Protein AF-A0A417CWM9-F1 (afdb_monomer_lite)

Foldseek 3Di:
DDWDFPDKFWDQPPVNADIWIKTWTADPVRDIDIHDIHDPGPVLVVFWDKDKDKDDDPDPVVDIDIWIWTFGPPQDDQPFFDLCVQQNDQDDCLVCVLSNCQQPDDLVRLVVLLVCLVVDQDLVPDDDPVVVLLVSCCVRVVDNGSVVSNVSSVSSNVCNVVDDNGNVNSVVSVVRVVVSVVVSVVVRVVRIDTDDTD

Secondary structure (DSSP, 8-state):
---EEEEEEEEE-TTSSSEEEEEEEE-TT--EEEEEEEE--HHHHHHEEEEEEEEE-SSGGG-EEEEEEEEETTSPPP-S--HHHHH-SPPPTTT-HHHHHHHHS-HHHHHHHHHHHHH--SGGG--HHHHHHHHHHHHHHS---HHHHHHHHHHHHHHGGG-TT-HHHHHHHHHHHHHHHHHHHHHHHHT-EEE---

pLDDT: mean 91.39, std 6.38, range [59.91, 97.69]

Sequence (198 aa):
MSWEEMSTSQTVCPCGKGYITQKHYGDDWNRFKDGPVVIECEDCKKNYKVEEVNHYRMLTSDGCWSEYFLLPKDYPEYDGPSETATYGSSANPNWDFTGWLIQHFTEAELEETEEQLHVVKASSKLTGNAAYICKEHKSALKTVRVSAILASVERALSAYPEYVGNKQQREEVRKQEEVAHADYYEEKVKHRIAIRLD

Radius of gyration: 26.26 Å; chains: 1; bounding box: 52×26×67 Å

Structure (mmCIF, N/CA/C/O backbone):
data_AF-A0A417CWM9-F1
#
_entry.id   AF-A0A417CWM9-F1
#
loop_
_atom_site.group_PDB
_atom_site.id
_atom_site.type_symbol
_atom_site.label_atom_id
_atom_site.label_alt_id
_atom_site.label_comp_id
_atom_site.label_asym_id
_atom_site.label_entity_id
_atom_site.label_seq_id
_atom_site.pdbx_PDB_ins_code
_atom_site.Cartn_x
_atom_site.Cartn_y
_atom_site.Cartn_z
_atom_site.occupancy
_atom_site.B_iso_or_equiv
_atom_site.auth_seq_id
_atom_site.auth_comp_id
_atom_site.auth_asym_id
_atom_site.auth_atom_id
_atom_site.pdbx_PDB_model_num
ATOM 1 N N . MET A 1 1 ? 10.425 -13.727 33.420 1.00 59.91 1 MET A N 1
ATOM 2 C CA . MET A 1 1 ? 10.208 -12.289 33.668 1.00 59.91 1 MET A CA 1
ATOM 3 C C . MET A 1 1 ? 8.717 -12.118 33.886 1.00 59.91 1 MET A C 1
ATOM 5 O O . MET A 1 1 ? 7.971 -12.425 32.961 1.00 59.91 1 MET A O 1
ATOM 9 N N . SER A 1 2 ? 8.292 -11.802 35.107 1.00 75.94 2 SER A N 1
ATOM 10 C CA . SER A 1 2 ? 6.884 -11.614 35.475 1.00 75.94 2 SER A CA 1
ATOM 11 C C . SER A 1 2 ? 6.510 -10.145 35.319 1.00 75.94 2 SER A C 1
ATOM 13 O O . SER A 1 2 ? 7.248 -9.276 35.762 1.00 75.94 2 SER A O 1
ATOM 15 N N . TRP A 1 3 ? 5.388 -9.887 34.655 1.00 84.81 3 TRP A N 1
ATOM 16 C CA . TRP A 1 3 ? 4.733 -8.584 34.663 1.00 84.81 3 TRP A CA 1
ATOM 17 C C . TRP A 1 3 ? 3.799 -8.547 35.869 1.00 84.81 3 TRP A C 1
ATOM 19 O O . TRP A 1 3 ? 2.986 -9.462 36.026 1.00 84.81 3 TRP A O 1
ATOM 29 N N . GLU A 1 4 ? 3.916 -7.526 36.706 1.00 87.94 4 GLU A N 1
ATOM 30 C CA . GLU A 1 4 ? 3.072 -7.336 37.886 1.00 87.94 4 GLU A CA 1
ATOM 31 C C . GLU A 1 4 ? 2.039 -6.244 37.613 1.00 87.94 4 GLU A C 1
ATOM 33 O O . GLU A 1 4 ? 2.330 -5.264 36.929 1.00 87.94 4 GLU A O 1
ATOM 38 N N . GLU A 1 5 ? 0.807 -6.433 38.087 1.00 89.94 5 GLU A N 1
ATOM 39 C CA . GLU A 1 5 ? -0.244 -5.418 37.968 1.00 89.94 5 GLU A CA 1
ATOM 40 C C . GLU A 1 5 ? 0.072 -4.272 38.934 1.00 89.94 5 GLU A C 1
ATOM 42 O O . GLU A 1 5 ? 0.058 -4.456 40.149 1.00 89.94 5 GLU A O 1
ATOM 47 N N . MET A 1 6 ? 0.380 -3.099 38.383 1.00 89.62 6 MET A N 1
ATOM 48 C CA . MET A 1 6 ? 0.782 -1.915 39.145 1.00 89.62 6 MET A CA 1
ATOM 49 C C . MET A 1 6 ? -0.422 -1.057 39.523 1.00 89.62 6 MET A C 1
ATOM 51 O O . MET A 1 6 ? -0.504 -0.540 40.636 1.00 89.62 6 MET A O 1
ATOM 55 N N . SER A 1 7 ? -1.351 -0.882 38.585 1.00 89.00 7 SER A N 1
ATOM 56 C CA . SER A 1 7 ? -2.558 -0.082 38.769 1.00 89.00 7 SER A CA 1
ATOM 57 C C . SER A 1 7 ? -3.653 -0.512 37.795 1.00 89.00 7 SER A C 1
ATOM 59 O O . SER A 1 7 ? -3.409 -1.223 36.820 1.00 89.00 7 SER A O 1
ATOM 61 N N . THR A 1 8 ? -4.878 -0.069 38.067 1.00 90.88 8 THR A N 1
ATOM 62 C CA . THR A 1 8 ? -6.015 -0.193 37.153 1.00 90.88 8 THR A CA 1
ATOM 63 C C . THR A 1 8 ? -6.668 1.175 37.017 1.00 90.88 8 THR A C 1
ATOM 65 O O . THR A 1 8 ? -7.102 1.737 38.023 1.00 90.88 8 THR A O 1
ATOM 68 N N . SER A 1 9 ? -6.748 1.686 35.792 1.00 90.50 9 SER A N 1
ATOM 69 C CA . SER A 1 9 ? -7.551 2.859 35.450 1.00 90.50 9 SER A CA 1
ATOM 70 C C . SER A 1 9 ? -8.960 2.436 35.065 1.00 90.50 9 SER A C 1
ATOM 72 O O . SER A 1 9 ? -9.175 1.358 34.499 1.00 90.50 9 SER A O 1
ATOM 74 N N . GLN A 1 10 ? -9.941 3.273 35.387 1.00 91.38 10 GLN A N 1
ATOM 75 C CA . GLN A 1 10 ? -11.341 2.968 35.111 1.00 91.38 10 GLN A CA 1
ATOM 76 C C . GLN A 1 10 ? -12.146 4.214 34.771 1.00 91.38 10 GLN A C 1
ATOM 78 O O . GLN A 1 10 ? -11.876 5.307 35.255 1.00 91.38 10 GLN A O 1
ATOM 83 N N . THR A 1 11 ? -13.195 4.030 33.979 1.00 92.25 11 THR A N 1
ATOM 84 C CA . THR A 1 11 ? -14.143 5.090 33.645 1.00 92.25 11 THR A CA 1
ATOM 85 C C . THR A 1 11 ? -15.564 4.557 33.593 1.00 92.25 11 THR A C 1
ATOM 87 O O . THR A 1 11 ? -15.789 3.366 33.371 1.00 92.25 11 THR A O 1
ATOM 90 N N . VAL A 1 12 ? -16.544 5.422 33.841 1.00 90.25 12 VAL A N 1
ATOM 91 C CA . VAL A 1 12 ? -17.961 5.034 33.831 1.00 90.25 12 VAL A CA 1
ATOM 92 C C . VAL A 1 12 ? -18.400 4.790 32.386 1.00 90.25 12 VAL A C 1
ATOM 94 O O . VAL A 1 12 ? -18.092 5.589 31.502 1.00 90.25 12 VAL A O 1
ATOM 97 N N . CYS A 1 13 ? -19.135 3.702 32.120 1.00 89.00 13 CYS A N 1
ATOM 98 C CA . CYS A 1 13 ? -19.629 3.443 30.762 1.00 89.00 13 CYS A CA 1
ATOM 99 C C . CYS A 1 13 ? -20.551 4.588 30.298 1.00 89.00 13 CYS A C 1
ATOM 101 O O . CYS A 1 13 ? -21.309 5.106 31.121 1.00 89.00 13 CYS A O 1
ATOM 103 N N . PRO A 1 14 ? -20.611 4.933 28.995 1.00 85.38 14 PRO A N 1
ATOM 104 C CA . PRO A 1 14 ? -21.508 5.986 28.505 1.00 85.38 14 PRO A CA 1
ATOM 105 C C . PRO A 1 14 ? -22.994 5.772 28.831 1.00 85.38 14 PRO A C 1
ATOM 107 O O . PRO A 1 14 ? -23.759 6.728 28.880 1.00 85.38 14 PRO A O 1
ATOM 110 N N . CYS A 1 15 ? -23.421 4.529 29.084 1.00 86.31 15 CYS A N 1
ATOM 111 C CA . CYS A 1 15 ? -24.787 4.219 29.516 1.00 86.31 15 CYS A CA 1
ATOM 112 C C . CYS A 1 15 ? -25.046 4.463 31.020 1.00 86.31 15 CYS A C 1
ATOM 114 O O . CYS A 1 15 ? -26.171 4.271 31.482 1.00 86.31 15 CYS A O 1
ATOM 116 N N . GLY A 1 16 ? -24.016 4.807 31.800 1.00 84.94 16 GLY A N 1
ATOM 117 C CA . GLY A 1 16 ? -24.063 4.990 33.254 1.00 84.94 16 GLY A CA 1
ATOM 118 C C . GLY A 1 16 ? -24.133 3.697 34.077 1.00 84.94 16 GLY A C 1
ATOM 119 O O . GLY A 1 16 ? -24.151 3.758 35.303 1.00 84.94 16 GLY A O 1
ATOM 120 N N . LYS A 1 17 ? -24.183 2.521 33.437 1.00 83.81 17 LYS A N 1
ATOM 121 C CA . LYS A 1 17 ? -24.381 1.221 34.100 1.00 83.81 17 LYS A CA 1
ATOM 122 C C . LYS A 1 17 ? -23.114 0.364 34.052 1.00 83.81 17 LYS A C 1
ATOM 124 O O . LYS A 1 17 ? -23.029 -0.567 33.262 1.00 83.81 17 LYS A O 1
ATOM 129 N N . GLY A 1 18 ? -22.135 0.661 34.900 1.00 89.56 18 GLY A N 1
ATOM 130 C CA . GLY A 1 18 ? -20.882 -0.101 35.014 1.00 89.56 18 GLY A CA 1
ATOM 131 C C . GLY A 1 18 ? -19.665 0.660 34.495 1.00 89.56 18 GLY A C 1
ATOM 132 O O . GLY A 1 18 ? -19.736 1.871 34.283 1.00 89.56 18 GLY A O 1
ATOM 133 N N . TYR A 1 19 ? -18.559 -0.058 34.294 1.00 91.31 19 TYR A N 1
ATOM 134 C CA . TYR A 1 19 ? -17.245 0.538 34.060 1.00 91.31 19 TYR A CA 1
ATOM 135 C C . TYR A 1 19 ? -16.552 -0.015 32.812 1.00 91.31 19 TYR A C 1
ATOM 137 O O . TYR A 1 19 ? -16.916 -1.060 32.262 1.00 91.31 19 TYR A O 1
ATOM 145 N N . ILE A 1 20 ? -15.558 0.734 32.358 1.00 92.69 20 ILE A N 1
ATOM 146 C CA . ILE A 1 20 ? -14.556 0.332 31.380 1.00 92.69 20 ILE A CA 1
ATOM 147 C C . ILE A 1 20 ? -13.216 0.433 32.099 1.00 92.69 20 ILE A C 1
ATOM 149 O O . ILE A 1 20 ? -12.945 1.465 32.712 1.00 92.69 20 ILE A O 1
ATOM 153 N N . THR A 1 21 ? -12.411 -0.622 32.051 1.00 92.19 21 THR A N 1
ATOM 154 C CA . THR A 1 21 ? -11.193 -0.753 32.856 1.00 92.19 21 THR A CA 1
ATOM 155 C C . THR A 1 21 ? -9.974 -1.021 31.979 1.00 92.19 21 THR A C 1
ATOM 157 O O . THR A 1 21 ? -10.073 -1.644 30.920 1.00 92.19 21 THR A O 1
ATOM 160 N N . GLN A 1 22 ? -8.811 -0.542 32.411 1.00 93.31 22 GLN A N 1
ATOM 161 C CA . GLN A 1 22 ? -7.514 -0.857 31.822 1.00 93.31 22 GLN A CA 1
ATOM 162 C C . GLN A 1 22 ? -6.517 -1.148 32.933 1.00 93.31 22 GLN A C 1
ATOM 164 O O . GLN A 1 22 ? -6.388 -0.386 33.886 1.00 93.31 22 GLN A O 1
ATOM 169 N N . LYS A 1 23 ? -5.805 -2.264 32.805 1.00 92.81 23 LYS A N 1
ATOM 170 C CA . LYS A 1 23 ? -4.759 -2.661 33.748 1.00 92.81 23 LYS A CA 1
ATOM 171 C C . LYS A 1 23 ? -3.408 -2.179 33.257 1.00 92.81 23 LYS A C 1
ATOM 173 O O . LYS A 1 23 ? -3.112 -2.335 32.077 1.00 92.81 23 LYS A O 1
ATOM 178 N N . HIS A 1 24 ? -2.577 -1.679 34.156 1.00 90.19 24 HIS A N 1
ATOM 179 C CA . HIS A 1 24 ? -1.218 -1.245 33.859 1.00 90.19 24 HIS A CA 1
ATOM 180 C C . HIS A 1 24 ? -0.238 -2.179 34.553 1.00 90.19 24 HIS A C 1
ATOM 182 O O . HIS A 1 24 ? -0.372 -2.475 35.742 1.00 90.19 24 HIS A O 1
ATOM 188 N N . TYR A 1 25 ? 0.746 -2.651 33.800 1.00 90.88 25 TYR A N 1
ATOM 189 C CA . TYR A 1 25 ? 1.726 -3.618 34.264 1.00 90.88 25 TYR A CA 1
ATOM 190 C C . TYR A 1 25 ? 3.118 -3.004 34.326 1.00 90.88 25 TYR A C 1
ATOM 192 O O . TYR A 1 25 ? 3.488 -2.195 33.475 1.00 90.88 25 TYR A O 1
ATOM 200 N N . GLY A 1 26 ? 3.895 -3.428 35.316 1.00 90.12 26 GLY A N 1
ATOM 201 C CA . GLY A 1 26 ? 5.284 -3.040 35.524 1.00 90.12 26 GLY A CA 1
ATOM 202 C C . GLY A 1 26 ? 6.173 -4.258 35.746 1.00 90.12 26 GLY A C 1
ATOM 203 O O . GLY A 1 26 ? 5.680 -5.361 35.994 1.00 90.12 26 GLY A O 1
ATOM 204 N N . ASP A 1 27 ? 7.483 -4.068 35.641 1.00 90.12 27 ASP A N 1
ATOM 205 C CA . ASP A 1 27 ? 8.469 -5.073 36.034 1.00 90.12 27 ASP A CA 1
ATOM 206 C C . ASP A 1 27 ? 9.637 -4.471 36.831 1.00 90.12 27 ASP A C 1
ATOM 208 O O . ASP A 1 27 ? 9.800 -3.251 36.917 1.00 90.12 27 ASP A O 1
ATOM 212 N N . ASP A 1 28 ? 10.490 -5.343 37.376 1.00 89.50 28 ASP A N 1
ATOM 213 C CA . ASP A 1 28 ? 11.674 -4.974 38.173 1.00 89.50 28 ASP A CA 1
ATOM 214 C C . ASP A 1 28 ? 12.708 -4.122 37.406 1.00 89.50 28 ASP A C 1
ATOM 216 O O . ASP A 1 28 ? 13.662 -3.609 37.991 1.00 89.50 28 ASP A O 1
ATOM 220 N N . TRP A 1 29 ? 12.545 -3.981 36.086 1.00 87.75 29 TRP A N 1
ATOM 221 C CA . TRP A 1 29 ? 13.395 -3.177 35.206 1.00 87.75 29 TRP A CA 1
ATOM 222 C C . TRP A 1 29 ? 12.780 -1.807 34.912 1.00 87.75 29 TRP A C 1
ATOM 224 O O . TRP A 1 29 ? 13.255 -1.097 34.022 1.00 87.75 29 TRP A O 1
ATOM 234 N N . ASN A 1 30 ? 11.738 -1.431 35.660 1.00 83.00 30 ASN A N 1
ATOM 235 C CA . ASN A 1 30 ? 11.011 -0.178 35.513 1.00 83.00 30 ASN A CA 1
ATOM 236 C C . ASN A 1 30 ? 10.455 0.007 34.088 1.00 83.00 30 ASN A C 1
ATOM 238 O O . ASN A 1 30 ? 10.395 1.124 33.568 1.00 83.00 30 ASN A O 1
ATOM 242 N N . ARG A 1 31 ? 10.098 -1.105 33.431 1.00 84.12 31 ARG A N 1
ATOM 243 C CA . ARG A 1 31 ? 9.378 -1.098 32.157 1.00 84.12 31 ARG A CA 1
ATOM 244 C C . ARG A 1 31 ? 7.891 -1.158 32.447 1.00 84.12 31 ARG A C 1
ATOM 246 O O . ARG A 1 31 ? 7.462 -1.910 33.315 1.00 84.12 31 ARG A O 1
ATOM 253 N N . PHE A 1 32 ? 7.116 -0.406 31.676 1.00 84.12 32 PHE A N 1
ATOM 254 C CA . PHE A 1 32 ? 5.666 -0.339 31.814 1.00 84.12 32 PHE A CA 1
ATOM 255 C C . PHE A 1 32 ? 4.990 -0.838 30.546 1.00 84.12 32 PHE A C 1
ATOM 257 O O . PHE A 1 32 ? 5.502 -0.646 29.439 1.00 84.12 32 PHE A O 1
ATOM 264 N N . LYS A 1 33 ? 3.844 -1.491 30.714 1.00 85.81 33 LYS A N 1
ATOM 265 C CA . LYS A 1 33 ? 2.990 -1.909 29.612 1.00 85.81 33 LYS A CA 1
ATOM 266 C C . LYS A 1 33 ? 1.525 -1.781 30.001 1.00 85.81 33 LYS A C 1
ATOM 268 O O . LYS A 1 33 ? 1.105 -2.318 31.023 1.00 85.81 33 LYS A O 1
ATOM 273 N N . ASP A 1 34 ? 0.746 -1.186 29.112 1.00 87.06 34 ASP A N 1
ATOM 274 C CA . ASP A 1 34 ? -0.702 -1.139 29.251 1.00 87.06 34 ASP A CA 1
ATOM 275 C C . ASP A 1 34 ? -1.342 -2.446 28.766 1.00 87.06 34 ASP A C 1
ATOM 277 O O . ASP A 1 34 ? -0.966 -3.040 27.748 1.00 87.06 34 ASP A O 1
ATOM 281 N N . GLY A 1 35 ? -2.293 -2.936 29.551 1.00 86.62 35 GLY A N 1
ATOM 282 C CA . GLY A 1 35 ? -3.162 -4.051 29.219 1.00 86.62 35 GLY A CA 1
ATOM 283 C C . GLY A 1 35 ? -4.287 -3.642 28.265 1.00 86.62 35 GLY A C 1
ATOM 284 O O . GLY A 1 35 ? -4.491 -2.456 27.995 1.00 86.62 35 GLY A O 1
ATOM 285 N N . PRO A 1 36 ? -5.056 -4.621 27.759 1.00 89.06 36 PRO A N 1
ATOM 286 C CA . PRO A 1 36 ? -6.212 -4.329 26.925 1.00 89.06 36 PRO A CA 1
ATOM 287 C C . PRO A 1 36 ? -7.285 -3.578 27.724 1.00 89.06 36 PRO A C 1
ATOM 289 O O . PRO A 1 36 ? -7.517 -3.877 28.897 1.00 89.06 36 PRO A O 1
ATOM 292 N N . VAL A 1 37 ? -7.974 -2.646 27.067 1.00 90.25 37 VAL A N 1
ATOM 293 C CA . VAL A 1 37 ? -9.155 -1.980 27.629 1.00 90.25 37 VAL A CA 1
ATOM 294 C C . VAL A 1 37 ? -10.348 -2.935 27.574 1.00 90.25 37 VAL A C 1
ATOM 296 O O . VAL A 1 37 ? -10.681 -3.476 26.516 1.00 90.25 37 VAL A O 1
ATOM 299 N N . VAL A 1 38 ? -11.004 -3.150 28.713 1.00 91.69 38 VAL A N 1
ATOM 300 C CA . VAL A 1 38 ? -12.104 -4.107 28.876 1.00 91.69 38 VAL A CA 1
ATOM 301 C C . VAL A 1 38 ? -13.393 -3.371 29.229 1.00 91.69 38 VAL A C 1
ATOM 303 O O . VAL A 1 38 ? -13.438 -2.559 30.147 1.00 91.69 38 VAL A O 1
ATOM 306 N N . ILE A 1 39 ? -14.4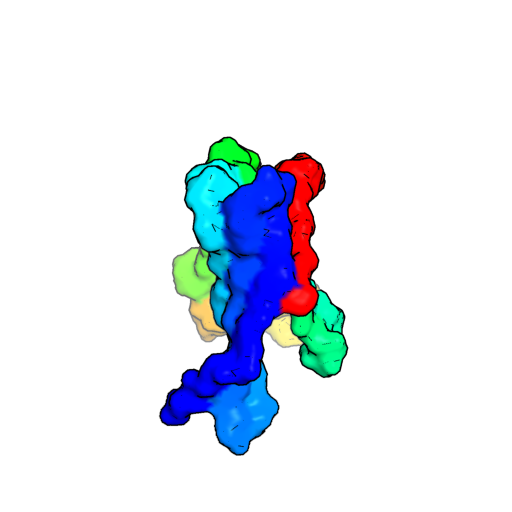72 -3.678 28.506 1.00 90.94 39 ILE A N 1
ATOM 307 C CA . ILE A 1 39 ? -15.819 -3.190 28.823 1.00 90.94 39 ILE A CA 1
ATOM 308 C C . ILE A 1 39 ? -16.457 -4.166 29.818 1.00 90.94 39 ILE A C 1
ATOM 310 O O . ILE A 1 39 ? -16.795 -5.292 29.445 1.00 90.94 39 ILE A O 1
ATOM 314 N N . GLU A 1 40 ? -16.643 -3.743 31.068 1.00 90.06 40 GLU A N 1
ATOM 315 C CA . GLU A 1 40 ? -17.277 -4.561 32.115 1.00 90.06 40 GLU A CA 1
ATOM 316 C C . GLU A 1 40 ? -18.804 -4.404 32.139 1.00 90.06 40 GLU A C 1
ATOM 318 O O . GLU A 1 40 ? -19.521 -5.272 32.629 1.00 90.06 40 GLU A O 1
ATOM 323 N N . CYS A 1 41 ? -19.330 -3.319 31.568 1.00 90.75 41 CYS A N 1
ATOM 324 C CA . CYS A 1 41 ? -20.768 -3.130 31.399 1.00 90.75 41 CYS A CA 1
ATOM 325 C C . CYS A 1 41 ? -21.362 -4.146 30.404 1.00 90.75 41 CYS A C 1
ATOM 327 O O . CYS A 1 41 ? -21.055 -4.100 29.214 1.00 90.75 41 CYS A O 1
ATOM 329 N N . GLU A 1 42 ? -22.286 -4.996 30.861 1.00 89.38 42 GLU A N 1
ATOM 330 C CA . GLU A 1 42 ? -22.970 -6.005 30.033 1.00 89.38 42 GLU A CA 1
ATOM 331 C C . GLU A 1 42 ? -23.744 -5.413 28.840 1.00 89.38 42 GLU A C 1
ATOM 333 O O . GLU A 1 42 ? -23.734 -5.985 27.748 1.00 89.38 42 GLU A O 1
ATOM 338 N N . ASP A 1 43 ? -24.385 -4.252 29.015 1.00 88.81 43 ASP A N 1
ATOM 339 C CA . ASP A 1 43 ? -25.134 -3.583 27.942 1.00 88.81 43 ASP A CA 1
ATOM 340 C C . ASP A 1 43 ? -24.178 -2.997 26.888 1.00 88.81 43 ASP A C 1
ATOM 342 O O . ASP A 1 43 ? -24.304 -3.268 25.692 1.00 88.81 43 ASP A O 1
ATOM 346 N N . CYS A 1 44 ? -23.171 -2.233 27.327 1.00 89.19 44 CYS A N 1
ATOM 347 C CA . CYS A 1 44 ? -22.171 -1.638 26.440 1.00 89.19 44 CYS A CA 1
ATOM 348 C C . CYS A 1 44 ? -21.348 -2.715 25.722 1.00 89.19 44 CYS A C 1
ATOM 350 O O . CYS A 1 44 ? -21.068 -2.588 24.536 1.00 89.19 44 CYS A O 1
ATOM 352 N N . LYS A 1 45 ? -20.993 -3.803 26.412 1.00 91.06 45 LYS A N 1
ATOM 353 C CA . LYS A 1 45 ? -20.213 -4.912 25.855 1.00 91.06 45 LYS A CA 1
ATOM 354 C C . LYS A 1 45 ? -20.952 -5.636 24.737 1.00 91.06 45 LYS A C 1
ATOM 356 O O . LYS A 1 45 ? -20.303 -6.203 23.859 1.00 91.06 45 LYS A O 1
ATOM 361 N N . LYS A 1 46 ? -22.288 -5.644 24.740 1.00 90.69 46 LYS A N 1
ATOM 362 C CA . LYS A 1 46 ? -23.087 -6.204 23.639 1.00 90.69 46 LYS A CA 1
ATOM 363 C C . LYS A 1 46 ? -23.064 -5.297 22.415 1.00 90.69 46 LYS A C 1
ATOM 365 O O . LYS A 1 46 ? -22.839 -5.812 21.324 1.00 90.69 46 LYS A O 1
ATOM 370 N N . ASN A 1 47 ? -23.210 -3.989 22.614 1.00 91.56 47 ASN A N 1
ATOM 371 C CA . ASN A 1 47 ? -23.412 -3.022 21.532 1.00 91.56 47 ASN A CA 1
ATOM 372 C C .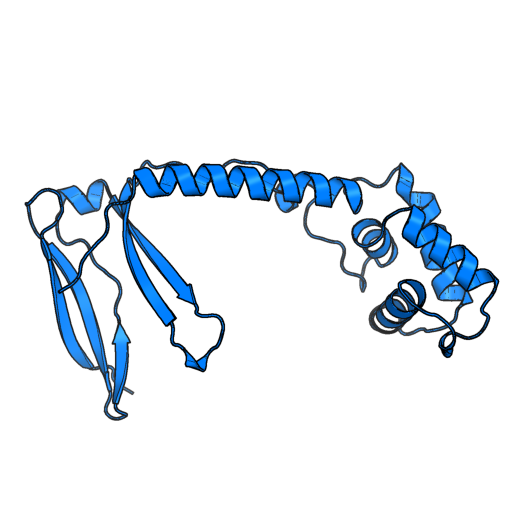 ASN A 1 47 ? -22.118 -2.434 20.959 1.00 91.56 47 ASN A C 1
ATOM 374 O O . ASN A 1 47 ? -22.099 -2.063 19.792 1.00 91.56 47 ASN A O 1
ATOM 378 N N . TYR A 1 48 ? -21.040 -2.367 21.741 1.00 93.56 48 TYR A N 1
ATOM 379 C CA . TYR A 1 48 ? -19.802 -1.685 21.364 1.00 93.56 48 TYR A CA 1
ATOM 380 C C . TYR A 1 48 ? -18.593 -2.623 21.362 1.00 93.56 48 TYR A C 1
ATOM 382 O O . TYR A 1 48 ? -18.527 -3.605 22.108 1.00 93.56 48 TYR A O 1
ATOM 390 N N . LYS A 1 49 ? -17.615 -2.293 20.520 1.00 93.19 49 LYS A N 1
ATOM 391 C CA . LYS A 1 49 ? -16.249 -2.825 20.535 1.00 93.19 49 LYS A CA 1
ATOM 392 C C . LYS A 1 49 ? -15.270 -1.703 20.877 1.00 93.19 49 LYS A C 1
ATOM 394 O O . LYS A 1 49 ? -15.549 -0.539 20.596 1.00 93.19 49 LYS A O 1
ATOM 399 N N . VAL A 1 50 ? -14.144 -2.063 21.488 1.00 93.31 50 VAL A N 1
ATOM 400 C CA . VAL A 1 50 ? -13.045 -1.121 21.723 1.00 93.31 50 VAL A CA 1
ATOM 401 C C . VAL A 1 50 ? -12.224 -1.007 20.446 1.00 93.31 50 VAL A C 1
ATOM 403 O O . VAL A 1 50 ? -11.826 -2.018 19.868 1.00 93.31 50 VAL A O 1
ATOM 406 N N . GLU A 1 51 ? -11.980 0.222 20.021 1.00 92.06 51 GLU A N 1
ATOM 407 C CA . GLU A 1 51 ? -11.064 0.571 18.947 1.00 92.06 51 GLU A CA 1
ATOM 408 C C . GLU A 1 51 ? -9.873 1.333 19.532 1.00 92.06 51 GLU A C 1
ATOM 410 O O . GLU A 1 51 ? -10.056 2.321 20.243 1.00 92.06 51 GLU A O 1
ATOM 415 N N . GLU A 1 52 ? -8.663 0.864 19.233 1.00 90.88 52 GLU A N 1
ATOM 416 C CA . GLU A 1 52 ? -7.411 1.519 19.604 1.00 90.88 52 GLU A CA 1
ATOM 417 C C . GLU A 1 52 ? -6.864 2.290 18.400 1.00 90.88 52 GLU A C 1
ATOM 419 O O . GLU A 1 52 ? -6.677 1.729 17.318 1.00 90.88 52 GLU A O 1
ATOM 424 N N . VAL A 1 53 ? -6.596 3.579 18.595 1.00 88.19 53 VAL A N 1
ATOM 425 C CA . VAL A 1 53 ? -5.931 4.438 17.616 1.00 88.19 53 VAL A CA 1
ATOM 426 C C . VAL A 1 53 ? -4.546 4.768 18.148 1.00 88.19 53 VAL A C 1
ATOM 428 O O . VAL A 1 53 ? -4.404 5.471 19.147 1.00 88.19 53 VAL A O 1
ATOM 431 N N . ASN A 1 54 ? -3.527 4.246 17.471 1.00 87.00 54 ASN A N 1
ATOM 432 C CA . ASN A 1 54 ? -2.133 4.524 17.787 1.00 87.00 54 ASN A CA 1
ATOM 433 C C . ASN A 1 54 ? -1.688 5.810 17.090 1.00 87.00 54 ASN A C 1
ATOM 435 O O . ASN A 1 54 ? -1.770 5.926 15.866 1.00 87.00 54 ASN A O 1
ATOM 439 N N . HIS A 1 55 ? -1.170 6.750 17.870 1.00 82.00 55 HIS A N 1
ATOM 440 C CA . HIS A 1 55 ? -0.593 7.991 17.381 1.00 82.00 55 HIS A CA 1
ATOM 441 C C . HIS A 1 55 ? 0.925 7.907 1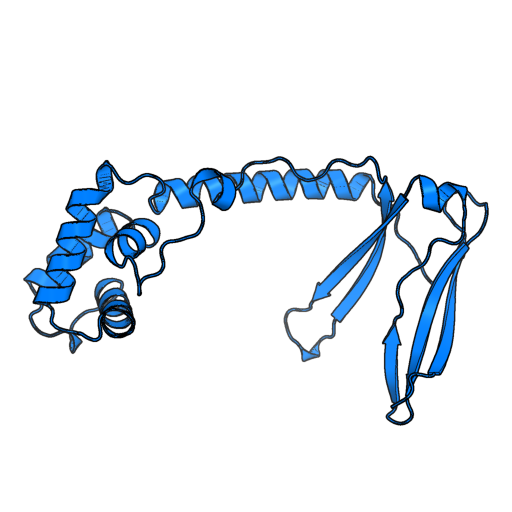7.465 1.00 82.00 55 HIS A C 1
ATOM 443 O O . HIS A 1 55 ? 1.518 7.953 18.545 1.00 82.00 55 HIS A O 1
ATOM 449 N N . TYR A 1 56 ? 1.559 7.801 16.302 1.00 78.31 56 TYR A N 1
ATOM 450 C CA . TYR A 1 56 ? 3.010 7.854 16.175 1.00 78.31 56 TYR A CA 1
ATOM 451 C C . TYR A 1 56 ? 3.427 9.285 15.849 1.00 78.31 56 TYR A C 1
ATOM 453 O O . TYR A 1 56 ? 2.959 9.868 14.868 1.00 78.31 56 TYR A O 1
ATOM 461 N N . ARG A 1 57 ? 4.318 9.868 16.654 1.00 72.50 57 ARG A N 1
ATOM 462 C CA . ARG A 1 57 ? 4.954 11.134 16.277 1.00 72.50 57 ARG A CA 1
ATOM 463 C C . ARG A 1 57 ? 6.003 10.921 15.195 1.00 72.50 57 ARG A C 1
ATOM 465 O O . ARG A 1 57 ? 6.469 9.812 14.949 1.00 72.50 57 ARG A O 1
ATOM 472 N N . MET A 1 58 ? 6.373 12.030 14.558 1.00 70.00 58 MET A N 1
ATOM 473 C CA . MET A 1 58 ? 7.269 12.058 13.404 1.00 70.00 58 MET A CA 1
ATOM 474 C C . MET A 1 58 ? 8.653 11.454 13.699 1.00 70.00 58 MET A C 1
ATOM 476 O O . MET A 1 58 ? 9.266 10.875 12.805 1.00 70.00 58 MET A O 1
ATOM 480 N N . LEU A 1 59 ? 9.138 11.564 14.943 1.00 69.94 59 LEU A N 1
ATOM 481 C CA . LEU A 1 59 ? 10.379 10.946 15.407 1.00 69.94 59 LEU A CA 1
ATOM 482 C C . LEU A 1 59 ? 10.089 9.923 16.508 1.00 69.94 59 LEU A C 1
ATOM 484 O O . LEU A 1 59 ? 9.278 10.155 17.403 1.00 69.94 59 LEU A O 1
ATOM 488 N N . THR A 1 60 ? 10.836 8.820 16.504 1.00 62.72 60 THR A N 1
ATOM 489 C CA . THR A 1 60 ? 10.770 7.768 17.533 1.00 62.72 60 THR A CA 1
ATOM 490 C C . THR A 1 60 ? 11.068 8.280 18.945 1.00 62.72 60 THR A C 1
ATOM 492 O O . THR A 1 60 ? 10.626 7.671 19.915 1.00 62.72 60 THR A O 1
ATOM 495 N N . SER A 1 61 ? 11.797 9.393 19.075 1.00 70.31 61 SER A N 1
ATOM 496 C CA . SER A 1 61 ? 12.091 10.057 20.352 1.00 70.31 61 SER A CA 1
ATOM 497 C C . SER A 1 61 ? 10.888 10.746 20.984 1.00 70.31 61 SER A C 1
ATOM 499 O O . SER A 1 61 ? 10.890 10.979 22.189 1.00 70.31 61 SER A O 1
ATOM 501 N N . ASP A 1 62 ? 9.882 11.097 20.187 1.00 71.19 62 ASP A N 1
ATOM 502 C CA . ASP A 1 62 ? 8.826 12.006 20.632 1.00 71.19 62 ASP A CA 1
ATOM 503 C C . ASP A 1 62 ? 7.674 11.263 21.327 1.00 71.19 62 ASP A C 1
ATOM 505 O O . ASP A 1 62 ? 6.758 11.892 21.862 1.00 71.19 62 ASP A O 1
ATOM 509 N N . GLY A 1 63 ? 7.749 9.931 21.352 1.00 70.50 63 GLY A N 1
ATOM 510 C CA . GLY A 1 63 ? 6.784 9.046 21.985 1.00 70.50 63 GLY A CA 1
ATOM 511 C C . GLY A 1 63 ? 5.670 8.580 21.047 1.00 70.50 63 GLY A C 1
ATOM 512 O O . GLY A 1 63 ? 5.451 9.111 19.957 1.00 70.50 63 GLY A O 1
ATOM 513 N N . CYS A 1 64 ? 4.968 7.553 21.509 1.00 77.94 64 CYS A N 1
ATOM 514 C CA . CYS A 1 64 ? 3.743 7.020 20.928 1.00 77.94 64 CYS A CA 1
ATOM 515 C C . CYS A 1 64 ? 2.694 7.025 22.035 1.00 77.94 64 CYS A C 1
ATOM 517 O O . CYS A 1 64 ? 3.028 6.730 23.184 1.00 77.94 64 CYS A O 1
ATOM 519 N N . TRP A 1 65 ? 1.450 7.349 21.705 1.00 82.44 65 TRP A N 1
ATOM 520 C CA . TRP A 1 65 ? 0.334 7.161 22.628 1.00 82.44 65 TRP A CA 1
ATOM 521 C C . TRP A 1 65 ? -0.832 6.497 21.911 1.00 82.44 65 TRP A C 1
ATOM 523 O O . TRP A 1 65 ? -0.977 6.621 20.694 1.00 82.44 65 TRP A O 1
ATOM 533 N N . SER A 1 66 ? -1.653 5.799 22.683 1.00 86.69 66 SER A N 1
ATOM 534 C CA . SER A 1 66 ? -2.875 5.171 22.198 1.00 86.69 66 SER A CA 1
ATOM 535 C C . SER A 1 66 ? -4.078 5.934 22.731 1.00 86.69 66 SER A C 1
ATOM 537 O O . SER A 1 66 ? -4.130 6.295 23.906 1.00 86.69 66 SER A O 1
ATOM 539 N N . GLU A 1 67 ? -5.058 6.162 21.868 1.00 90.06 67 GLU A N 1
ATOM 540 C CA . GLU A 1 67 ? -6.389 6.615 22.256 1.00 90.06 67 GLU A CA 1
ATOM 541 C C . GLU A 1 67 ? -7.381 5.474 22.062 1.00 90.06 67 GLU A C 1
ATOM 543 O O . GLU A 1 67 ? -7.320 4.738 21.075 1.00 90.06 67 GLU A O 1
ATOM 548 N N . TYR A 1 68 ? -8.311 5.337 23.002 1.00 92.44 68 TYR A N 1
ATOM 549 C CA . TYR A 1 68 ? -9.299 4.269 22.985 1.00 92.44 68 TYR A CA 1
ATOM 550 C C . TYR A 1 68 ? -10.696 4.843 22.774 1.00 92.44 68 TYR A C 1
ATOM 552 O O . TYR A 1 68 ? -11.096 5.825 23.404 1.00 92.44 68 TYR A O 1
ATOM 560 N N . PHE A 1 69 ? -11.458 4.199 21.899 1.00 93.62 69 PHE A N 1
ATOM 561 C CA . PHE A 1 69 ? -12.816 4.595 21.554 1.00 93.62 69 PHE A CA 1
ATOM 562 C C . PHE A 1 69 ? -13.758 3.401 21.650 1.00 93.62 69 PHE A C 1
ATOM 564 O O . PHE A 1 69 ? -13.374 2.259 21.401 1.00 93.62 69 PHE A O 1
ATOM 571 N N . LEU A 1 70 ? -15.019 3.664 21.973 1.00 93.50 70 LEU A N 1
ATOM 572 C CA . LEU A 1 70 ? -16.102 2.724 21.729 1.00 93.50 70 LEU A CA 1
ATOM 573 C C . LEU A 1 70 ? -16.667 2.974 20.337 1.00 93.50 70 LEU A C 1
ATOM 575 O O . LEU A 1 70 ? -17.034 4.103 20.012 1.00 93.50 70 LEU A O 1
ATOM 579 N N . LEU A 1 71 ? -16.778 1.908 19.551 1.00 93.88 71 LEU A N 1
ATOM 580 C CA . LEU A 1 71 ? -17.440 1.911 18.253 1.00 93.88 71 LEU A CA 1
ATOM 581 C C . LEU A 1 71 ? -18.599 0.905 18.270 1.00 93.88 71 LEU A C 1
ATOM 583 O O . LEU A 1 71 ? -18.414 -0.197 18.800 1.00 93.88 71 LEU A O 1
ATOM 587 N N . PRO A 1 72 ? -19.775 1.233 17.711 1.00 94.31 72 PRO A N 1
ATOM 588 C CA . PRO A 1 72 ? -20.860 0.270 17.569 1.00 94.31 72 PRO A CA 1
ATOM 589 C C . PRO A 1 72 ? -20.394 -0.994 16.830 1.00 94.31 72 PRO A C 1
ATOM 591 O O . PRO A 1 72 ? -19.615 -0.931 15.876 1.00 94.31 72 PRO A O 1
ATOM 594 N N . LYS A 1 73 ? -20.820 -2.173 17.290 1.00 92.56 73 LYS A N 1
ATOM 595 C CA . LYS A 1 73 ? -20.438 -3.451 16.664 1.00 92.56 73 LYS A CA 1
ATOM 596 C C . LYS A 1 73 ? -21.099 -3.669 15.311 1.00 92.56 73 LYS A C 1
ATOM 598 O O . LYS A 1 73 ? -20.539 -4.390 14.494 1.00 92.56 73 LYS A O 1
ATOM 603 N N . ASP A 1 74 ? -22.272 -3.084 15.123 1.00 92.69 74 ASP A N 1
ATOM 604 C CA . ASP A 1 74 ? -23.033 -3.057 13.878 1.00 92.69 74 ASP A CA 1
ATOM 605 C C . ASP A 1 74 ? -22.531 -1.987 12.900 1.00 92.69 74 ASP A C 1
ATOM 607 O O . ASP A 1 74 ? -23.021 -1.932 11.774 1.00 92.69 74 ASP A O 1
ATOM 611 N N . TYR A 1 75 ? -21.543 -1.167 13.290 1.00 92.06 75 TYR A N 1
ATOM 612 C CA . TYR A 1 75 ? -20.903 -0.248 12.358 1.00 92.06 75 TYR A CA 1
ATOM 613 C C . TYR A 1 75 ? -20.244 -1.050 11.223 1.00 92.06 75 TYR A C 1
ATOM 615 O O . TYR A 1 75 ? -19.438 -1.947 11.518 1.00 92.06 75 TYR A O 1
ATOM 623 N N . PRO A 1 76 ? -20.576 -0.753 9.953 1.00 92.50 76 PRO A N 1
ATOM 624 C CA . PRO A 1 76 ? -20.136 -1.553 8.820 1.00 92.50 76 PRO A CA 1
ATOM 625 C C . PRO A 1 76 ? -18.613 -1.546 8.692 1.00 92.50 76 PRO A C 1
ATOM 627 O O . PRO A 1 76 ? -17.940 -0.576 9.046 1.00 92.50 76 PRO A O 1
ATOM 630 N N . GLU A 1 77 ? -18.065 -2.648 8.189 1.00 91.75 77 GLU A N 1
ATOM 631 C CA . GLU A 1 77 ? -16.677 -2.675 7.736 1.00 91.75 77 GLU A CA 1
ATOM 632 C C . GLU A 1 77 ? -16.543 -1.892 6.426 1.00 91.75 77 GLU A C 1
ATOM 634 O O . GLU A 1 77 ? -17.527 -1.655 5.728 1.00 91.75 77 GLU A O 1
ATOM 639 N N . TYR A 1 78 ? -15.321 -1.466 6.107 1.00 92.50 78 TYR A N 1
ATOM 640 C CA . TYR A 1 78 ? -15.055 -0.788 4.845 1.00 92.50 78 TYR A CA 1
ATOM 641 C C . TYR A 1 78 ? -15.307 -1.749 3.677 1.00 92.50 78 TYR A C 1
ATOM 643 O O . TYR A 1 78 ? -14.715 -2.827 3.625 1.00 92.50 78 TYR A O 1
ATOM 651 N N . ASP A 1 79 ? -16.157 -1.336 2.743 1.00 92.56 79 ASP A N 1
ATOM 652 C CA . ASP A 1 79 ? -16.563 -2.087 1.550 1.00 92.56 79 ASP A CA 1
ATOM 653 C C . ASP A 1 79 ? -16.270 -1.323 0.244 1.00 92.56 79 ASP A C 1
ATOM 655 O O . ASP A 1 79 ? -16.783 -1.667 -0.822 1.00 92.56 79 ASP A O 1
ATOM 659 N N . GLY A 1 80 ? -15.440 -0.279 0.329 1.00 92.81 80 GLY A N 1
ATOM 660 C CA . GLY A 1 80 ? -15.085 0.580 -0.794 1.00 92.81 80 GLY A CA 1
ATOM 661 C C . GLY A 1 80 ? -14.090 -0.048 -1.783 1.00 92.81 80 GLY A C 1
ATOM 662 O O . GLY A 1 80 ? -13.720 -1.221 -1.667 1.00 92.81 80 GLY A O 1
ATOM 663 N N . PRO A 1 81 ? -13.644 0.728 -2.789 1.00 92.69 81 PRO A N 1
ATOM 664 C CA . PRO A 1 81 ? -12.691 0.254 -3.784 1.00 92.69 81 PRO A CA 1
ATOM 665 C C . PRO A 1 81 ? -11.388 -0.199 -3.125 1.00 92.69 81 PRO A C 1
ATOM 667 O O . PRO A 1 81 ? -10.934 0.391 -2.144 1.00 92.69 81 PRO A O 1
ATOM 670 N N . SER A 1 82 ? -10.784 -1.240 -3.698 1.00 92.69 82 SER A N 1
ATOM 671 C CA . SER A 1 82 ? -9.464 -1.712 -3.297 1.00 92.69 82 SER A CA 1
ATOM 672 C C . SER A 1 82 ? -8.629 -2.103 -4.506 1.00 92.69 82 SER A C 1
ATOM 674 O O . SER A 1 82 ? -9.060 -2.911 -5.338 1.00 92.69 82 SER A O 1
ATOM 676 N N . GLU A 1 83 ? -7.412 -1.563 -4.598 1.00 93.12 83 GLU A N 1
ATOM 677 C CA . GLU A 1 83 ? -6.472 -1.885 -5.675 1.00 93.12 83 GLU A CA 1
ATOM 678 C C . GLU A 1 83 ? -6.170 -3.386 -5.698 1.00 93.12 83 GLU A C 1
ATOM 680 O O . GLU A 1 83 ? -6.215 -4.030 -6.748 1.00 93.12 83 GLU A O 1
ATOM 685 N N . THR A 1 84 ? -5.913 -3.960 -4.520 1.00 91.69 84 THR A N 1
ATOM 686 C CA . THR A 1 84 ? -5.563 -5.378 -4.386 1.00 91.69 84 THR A CA 1
ATOM 687 C C . THR A 1 84 ? -6.738 -6.300 -4.689 1.00 91.69 84 THR A C 1
ATOM 689 O O . THR A 1 84 ? -6.531 -7.352 -5.288 1.00 91.69 84 THR A O 1
ATOM 692 N N . ALA A 1 85 ? -7.971 -5.905 -4.360 1.00 92.81 85 ALA A N 1
ATOM 693 C CA . ALA A 1 85 ? -9.158 -6.656 -4.766 1.00 92.81 85 ALA A CA 1
ATOM 694 C C . ALA A 1 85 ? -9.407 -6.572 -6.284 1.00 92.81 85 ALA A C 1
ATOM 696 O O . ALA A 1 85 ? -9.860 -7.543 -6.885 1.00 92.81 85 ALA A O 1
ATOM 697 N N . THR A 1 86 ? -9.087 -5.431 -6.904 1.00 93.62 86 THR A N 1
ATOM 698 C CA . THR A 1 86 ? -9.348 -5.173 -8.331 1.00 93.62 86 THR A CA 1
ATOM 699 C C . THR A 1 86 ? -8.314 -5.833 -9.244 1.00 93.62 86 THR A C 1
ATOM 701 O O . THR A 1 86 ? -8.673 -6.477 -10.227 1.00 93.62 86 THR A O 1
ATOM 704 N N . TYR A 1 87 ? -7.025 -5.686 -8.927 1.00 93.06 87 TYR A N 1
ATOM 705 C CA . TYR A 1 87 ? -5.916 -6.110 -9.791 1.00 93.06 87 TYR A CA 1
ATOM 706 C C . TYR A 1 87 ? -4.998 -7.159 -9.153 1.00 93.06 87 TYR A C 1
ATOM 708 O O . TYR A 1 87 ? -3.997 -7.553 -9.755 1.00 93.06 87 TYR A O 1
ATOM 716 N N . GLY A 1 88 ? -5.294 -7.605 -7.931 1.00 92.62 88 GLY A N 1
ATOM 717 C CA . GLY A 1 88 ? -4.433 -8.518 -7.188 1.00 92.62 88 GLY A CA 1
ATOM 718 C C . GLY A 1 88 ? -3.140 -7.867 -6.691 1.00 92.62 88 GLY A C 1
ATOM 719 O O . GLY A 1 88 ? -2.872 -6.675 -6.885 1.00 92.62 88 GLY A O 1
ATOM 720 N N . SER A 1 89 ? -2.311 -8.692 -6.050 1.00 91.12 89 SER A N 1
ATOM 721 C CA . SER A 1 89 ? -0.983 -8.306 -5.571 1.00 91.12 89 SER A CA 1
ATOM 722 C C . SER A 1 89 ? -0.083 -7.824 -6.710 1.00 91.12 89 SER A C 1
ATOM 724 O O . SER A 1 89 ? -0.128 -8.357 -7.820 1.00 91.12 89 SER A O 1
ATOM 726 N N . SER A 1 90 ? 0.781 -6.852 -6.418 1.00 89.69 90 SER A N 1
ATOM 727 C CA . SER A 1 90 ? 1.756 -6.352 -7.388 1.00 89.69 90 SER A CA 1
ATOM 728 C C . SER A 1 90 ? 2.714 -7.455 -7.857 1.00 89.69 90 SER A C 1
ATOM 730 O O . SER A 1 90 ? 3.084 -8.354 -7.093 1.00 89.69 90 SER A O 1
ATOM 732 N N . ALA A 1 91 ? 3.143 -7.374 -9.116 1.00 93.00 91 ALA A N 1
ATOM 733 C CA . ALA A 1 91 ? 4.078 -8.316 -9.714 1.00 93.00 91 ALA A CA 1
ATOM 734 C C . ALA A 1 91 ? 5.426 -8.294 -8.978 1.00 93.00 91 ALA A C 1
ATOM 736 O O . ALA A 1 91 ? 5.965 -7.235 -8.654 1.00 93.00 91 ALA A O 1
ATOM 737 N N . ASN A 1 92 ? 5.995 -9.474 -8.722 1.00 93.06 92 ASN A N 1
ATOM 738 C CA . ASN A 1 92 ? 7.318 -9.592 -8.116 1.00 93.06 92 ASN A CA 1
ATOM 739 C C . ASN A 1 92 ? 8.390 -9.559 -9.216 1.00 93.06 92 ASN A C 1
ATOM 741 O O . ASN A 1 92 ? 8.376 -10.448 -10.071 1.00 93.06 92 ASN A O 1
ATOM 745 N N . PRO A 1 93 ? 9.368 -8.635 -9.177 1.00 92.62 93 PRO A N 1
ATOM 746 C CA . PRO A 1 93 ? 10.361 -8.500 -10.242 1.00 92.62 93 PRO A CA 1
ATOM 747 C C . PRO A 1 93 ? 11.231 -9.751 -10.430 1.00 92.62 93 PRO A C 1
ATOM 749 O O . PRO A 1 93 ? 11.749 -9.972 -11.521 1.00 92.62 93 PRO A O 1
ATOM 752 N N . ASN A 1 94 ? 11.383 -10.598 -9.403 1.00 92.44 94 ASN A N 1
ATOM 753 C CA . ASN A 1 94 ? 12.138 -11.852 -9.509 1.00 92.44 94 ASN A CA 1
ATOM 754 C C . ASN A 1 94 ? 11.401 -12.944 -10.301 1.00 92.44 94 ASN A C 1
ATOM 756 O O . ASN A 1 94 ? 12.042 -13.888 -10.760 1.00 92.44 94 ASN A O 1
ATOM 760 N N . TRP A 1 95 ? 10.071 -12.863 -10.404 1.00 92.44 95 TRP A N 1
ATOM 761 C CA . TRP A 1 95 ? 9.233 -13.876 -11.058 1.00 92.44 95 TRP A CA 1
ATOM 762 C C . TRP A 1 95 ? 8.641 -13.366 -12.370 1.00 92.44 95 TRP A C 1
ATOM 764 O O . TRP A 1 95 ? 8.625 -14.098 -13.354 1.00 92.44 95 TRP A O 1
ATOM 774 N N . ASP A 1 96 ? 8.208 -12.108 -12.391 1.00 94.62 96 ASP A N 1
ATOM 775 C CA . ASP A 1 96 ? 7.653 -11.434 -13.558 1.00 94.62 96 ASP A CA 1
ATOM 776 C C . ASP A 1 96 ? 8.195 -10.001 -13.642 1.00 94.62 96 ASP A C 1
ATOM 778 O O . ASP A 1 96 ? 7.592 -9.037 -13.168 1.00 94.62 96 ASP A O 1
ATOM 782 N N . PHE A 1 97 ? 9.380 -9.868 -14.239 1.00 95.75 97 PHE A N 1
ATOM 783 C CA . PHE A 1 97 ? 10.018 -8.566 -14.421 1.00 95.75 97 PHE A CA 1
ATOM 784 C C . PHE A 1 97 ? 9.256 -7.680 -15.417 1.00 95.75 97 PHE A C 1
ATOM 786 O O . PHE A 1 97 ? 9.225 -6.464 -15.255 1.00 95.75 97 PHE A O 1
ATOM 793 N N . THR A 1 98 ? 8.623 -8.272 -16.435 1.00 94.94 98 THR A N 1
ATOM 794 C CA . THR A 1 98 ? 7.874 -7.527 -17.456 1.00 94.94 98 THR A CA 1
ATOM 795 C C . THR A 1 98 ? 6.589 -6.946 -16.872 1.00 94.94 98 THR A C 1
ATOM 797 O O . THR A 1 98 ? 6.363 -5.746 -17.005 1.00 94.94 98 THR A O 1
ATOM 800 N N . GLY A 1 99 ? 5.791 -7.743 -16.156 1.00 95.56 99 GLY A N 1
ATOM 801 C CA . GLY A 1 99 ? 4.623 -7.234 -15.436 1.00 95.56 99 GLY A CA 1
ATOM 802 C C . GLY A 1 99 ? 5.003 -6.222 -14.358 1.00 95.56 99 GLY A C 1
ATOM 803 O O . GLY A 1 99 ? 4.326 -5.209 -14.200 1.00 95.56 99 GLY A O 1
ATOM 804 N N . TRP A 1 100 ? 6.135 -6.423 -13.672 1.00 97.31 100 TRP A N 1
ATOM 805 C CA . TRP A 1 100 ? 6.652 -5.433 -12.724 1.00 97.31 100 TRP A CA 1
ATOM 806 C C . TRP A 1 100 ? 6.938 -4.083 -13.396 1.00 97.31 100 TRP A C 1
ATOM 808 O O . TRP A 1 100 ? 6.485 -3.061 -12.882 1.00 97.31 100 TRP A O 1
ATOM 818 N N . LEU A 1 101 ? 7.603 -4.064 -14.560 1.00 97.38 101 LEU A N 1
ATOM 819 C CA . LEU A 1 101 ? 7.848 -2.828 -15.316 1.00 97.38 101 LEU A CA 1
ATOM 820 C C . LEU A 1 101 ? 6.539 -2.101 -15.654 1.00 97.38 101 LEU A C 1
ATOM 822 O O . LEU A 1 101 ? 6.418 -0.910 -15.382 1.00 97.38 101 LEU A O 1
ATOM 826 N N . ILE A 1 102 ? 5.544 -2.821 -16.177 1.00 97.50 102 ILE A N 1
ATOM 827 C CA . ILE A 1 102 ? 4.251 -2.243 -16.580 1.00 97.50 102 ILE A CA 1
ATOM 828 C C . ILE A 1 102 ? 3.482 -1.659 -15.379 1.00 97.50 102 ILE A C 1
ATOM 830 O O . ILE A 1 102 ? 2.780 -0.654 -15.501 1.00 97.50 102 ILE A O 1
ATOM 834 N N . GLN A 1 103 ? 3.620 -2.267 -14.199 1.00 96.12 103 GLN A N 1
ATOM 835 C CA . GLN A 1 103 ? 2.965 -1.805 -12.971 1.00 96.12 103 GLN A CA 1
ATOM 836 C C . GLN A 1 103 ? 3.678 -0.621 -12.294 1.00 96.12 103 GLN A C 1
ATOM 838 O O . GLN A 1 103 ? 3.045 0.097 -11.523 1.00 96.12 103 GLN A O 1
ATOM 843 N N . HIS A 1 104 ? 4.973 -0.410 -12.560 1.00 96.06 104 HIS A N 1
ATOM 844 C CA . HIS A 1 104 ? 5.798 0.595 -11.867 1.00 96.06 104 HIS A CA 1
ATOM 845 C C . HIS A 1 104 ? 6.172 1.802 -12.738 1.00 96.06 104 HIS A C 1
ATOM 847 O O . HIS A 1 104 ? 6.507 2.862 -12.195 1.00 96.06 104 HIS A O 1
ATOM 853 N N . PHE A 1 105 ?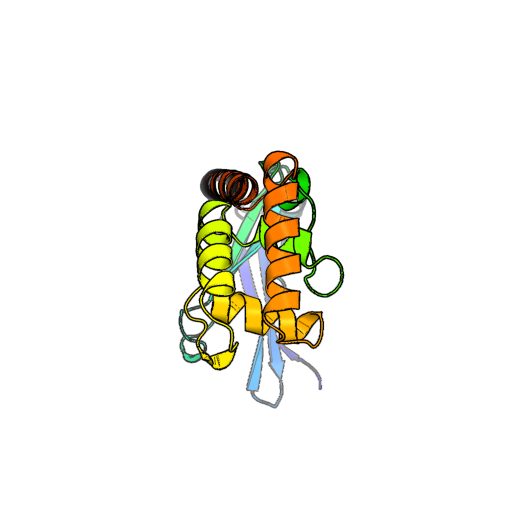 6.054 1.687 -14.064 1.00 97.31 105 PHE A N 1
ATOM 854 C CA . PHE A 1 105 ? 6.339 2.764 -15.016 1.00 97.31 105 PHE A CA 1
ATOM 855 C C . PHE A 1 105 ? 5.152 3.033 -15.949 1.00 97.31 105 PHE A C 1
ATOM 857 O O . PHE A 1 105 ? 4.353 2.144 -16.255 1.00 97.31 105 PHE A O 1
ATOM 864 N N . THR A 1 106 ? 5.000 4.288 -16.368 1.00 96.75 106 THR A N 1
ATOM 865 C CA . THR A 1 106 ? 4.077 4.652 -17.448 1.00 96.75 106 THR A CA 1
ATOM 866 C C . THR A 1 106 ? 4.653 4.198 -18.787 1.00 96.75 106 THR A C 1
ATOM 868 O O . THR A 1 106 ? 5.857 3.972 -18.906 1.00 96.75 106 THR A O 1
ATOM 871 N N . GLU A 1 107 ? 3.804 4.081 -19.806 1.00 96.31 107 GLU A N 1
ATOM 872 C CA . GLU A 1 107 ? 4.251 3.773 -21.169 1.00 96.31 107 GLU A CA 1
ATOM 873 C C . GLU A 1 107 ? 5.298 4.790 -21.654 1.00 96.31 107 GLU A C 1
ATOM 875 O O . GLU A 1 107 ? 6.396 4.398 -22.028 1.00 96.31 107 GLU A O 1
ATOM 880 N N . ALA A 1 108 ? 5.033 6.090 -21.480 1.00 96.69 108 ALA A N 1
ATOM 881 C CA . ALA A 1 108 ? 5.972 7.159 -21.828 1.00 96.69 108 ALA A CA 1
ATOM 882 C C . ALA A 1 108 ? 7.324 7.053 -21.087 1.00 96.69 108 ALA A C 1
ATOM 884 O O . ALA A 1 108 ? 8.379 7.250 -21.680 1.00 96.69 108 ALA A O 1
ATOM 885 N N . GLU A 1 109 ? 7.324 6.697 -19.794 1.00 97.44 109 GLU A N 1
ATOM 886 C CA . GLU A 1 109 ? 8.567 6.484 -19.031 1.00 97.44 109 GLU A CA 1
ATOM 887 C C . GLU A 1 109 ? 9.385 5.293 -19.569 1.00 97.44 109 GLU A C 1
ATOM 889 O O . GLU A 1 109 ? 10.620 5.288 -19.480 1.00 97.44 109 GLU A O 1
ATOM 894 N N . LEU A 1 110 ? 8.708 4.267 -20.095 1.00 97.50 110 LEU A N 1
ATOM 895 C CA . LEU A 1 110 ? 9.344 3.105 -20.714 1.00 97.50 110 LEU A CA 1
ATOM 896 C C . LEU A 1 110 ? 9.867 3.427 -22.120 1.00 97.50 110 LEU A C 1
ATOM 898 O O . LEU A 1 110 ? 10.975 2.995 -22.432 1.00 97.50 110 LEU A O 1
ATOM 902 N N . GLU A 1 111 ? 9.144 4.217 -22.916 1.00 97.50 111 GLU A N 1
ATOM 903 C CA . GLU A 1 111 ? 9.595 4.709 -24.228 1.00 97.50 111 GLU A CA 1
ATOM 904 C C . GLU A 1 111 ? 10.867 5.564 -24.089 1.00 97.50 111 GLU A C 1
ATOM 906 O O . GLU A 1 111 ? 11.882 5.286 -24.727 1.00 97.50 111 GLU A O 1
ATOM 911 N N . GLU A 1 112 ? 10.891 6.528 -23.158 1.00 96.75 112 GLU A N 1
ATOM 912 C CA . GLU A 1 112 ? 12.096 7.327 -22.865 1.00 96.75 112 GLU A CA 1
ATOM 913 C C . GLU A 1 112 ? 13.287 6.446 -22.441 1.00 96.75 112 GLU A C 1
ATOM 915 O O . GLU A 1 112 ? 14.450 6.698 -22.782 1.00 96.75 112 GLU A O 1
ATOM 920 N N . THR A 1 113 ? 13.003 5.385 -21.682 1.00 95.94 113 THR A N 1
ATOM 921 C CA . THR A 1 113 ? 14.019 4.420 -21.253 1.00 95.94 113 THR A CA 1
ATOM 922 C C . THR A 1 113 ? 14.551 3.608 -22.437 1.00 95.94 113 THR A C 1
ATOM 924 O O . THR A 1 113 ? 15.764 3.402 -22.534 1.00 95.94 113 THR A O 1
ATOM 927 N N . GLU A 1 114 ? 13.677 3.147 -23.331 1.00 96.94 114 GLU A N 1
ATOM 928 C CA . GLU A 1 114 ? 14.033 2.425 -24.556 1.00 96.94 114 GLU A CA 1
ATOM 929 C C . GLU A 1 114 ? 14.954 3.271 -25.446 1.00 96.94 114 GLU A C 1
ATOM 931 O O . GLU A 1 114 ? 16.045 2.819 -25.818 1.00 96.94 114 GLU A O 1
ATOM 936 N N . GLU A 1 115 ? 14.588 4.532 -25.692 1.00 96.06 115 GLU A N 1
ATOM 937 C CA . GLU A 1 115 ? 15.405 5.480 -26.453 1.00 96.06 115 GLU A CA 1
ATOM 938 C C . GLU A 1 115 ? 16.811 5.621 -25.852 1.00 96.06 115 GLU A C 1
ATOM 940 O O . GLU A 1 115 ? 17.826 5.520 -26.558 1.00 96.06 115 GLU A O 1
ATOM 945 N N . GLN A 1 116 ? 16.903 5.788 -24.527 1.00 95.75 116 GLN A N 1
ATOM 946 C CA . GLN A 1 116 ? 18.196 5.894 -23.854 1.00 95.75 116 GLN A CA 1
ATOM 947 C C . GLN A 1 116 ? 19.023 4.606 -23.991 1.00 95.75 116 GLN A C 1
ATOM 949 O O . GLN A 1 116 ? 20.239 4.678 -24.201 1.00 95.75 116 GLN A O 1
ATOM 954 N N . LEU A 1 117 ? 18.396 3.431 -23.891 1.00 94.06 117 LEU A N 1
ATOM 955 C CA . LEU A 1 117 ? 19.065 2.130 -24.003 1.00 94.06 117 LEU A CA 1
ATOM 956 C C . LEU A 1 117 ? 19.599 1.862 -25.420 1.00 94.06 117 LEU A C 1
ATOM 958 O O . LEU A 1 117 ? 20.642 1.215 -25.557 1.00 94.06 117 LEU A O 1
ATOM 962 N N . HIS A 1 118 ? 18.959 2.396 -26.464 1.00 93.56 118 HIS A N 1
ATOM 963 C CA . HIS A 1 118 ? 19.487 2.334 -27.830 1.00 93.56 118 HIS A CA 1
ATOM 964 C C . HIS A 1 118 ? 20.742 3.197 -28.023 1.00 93.56 118 HIS A C 1
ATOM 966 O O . HIS A 1 118 ? 21.683 2.788 -28.714 1.00 93.56 118 HIS A O 1
ATOM 972 N N . VAL A 1 119 ? 20.791 4.377 -27.397 1.00 93.50 119 VAL A N 1
ATOM 973 C CA . VAL A 1 119 ? 21.929 5.307 -27.506 1.00 93.50 119 VAL A CA 1
ATOM 974 C C . VAL A 1 119 ? 23.103 4.861 -26.627 1.00 93.50 119 VAL A C 1
ATOM 976 O O . VAL A 1 119 ? 24.271 4.908 -27.034 1.00 93.50 119 VAL A O 1
ATOM 979 N N . VAL A 1 120 ? 22.818 4.421 -25.401 1.00 91.44 120 VAL A N 1
ATOM 980 C CA . VAL A 1 120 ? 23.821 4.184 -24.362 1.00 91.44 120 VAL A CA 1
ATOM 981 C C . VAL A 1 120 ? 24.195 2.707 -24.273 1.00 91.44 120 VAL A C 1
ATOM 983 O O . VAL A 1 120 ? 23.504 1.894 -23.677 1.00 91.44 120 VAL A O 1
ATOM 986 N N . LYS A 1 121 ? 25.390 2.359 -24.762 1.00 84.56 121 LYS A N 1
ATOM 987 C CA . LYS A 1 121 ? 25.891 0.967 -24.740 1.00 84.56 121 LYS A CA 1
ATOM 988 C C . LYS A 1 121 ? 26.460 0.492 -23.397 1.00 84.56 121 LYS A C 1
ATOM 990 O O . LYS A 1 121 ? 26.763 -0.690 -23.250 1.00 84.56 121 LYS A O 1
ATOM 995 N N . ALA A 1 122 ? 26.657 1.392 -22.433 1.00 88.38 122 ALA A N 1
ATOM 996 C CA . ALA A 1 122 ? 27.263 1.082 -21.139 1.00 88.38 122 ALA A CA 1
ATOM 997 C C . ALA A 1 122 ? 26.286 1.373 -19.997 1.00 88.38 122 ALA A C 1
ATOM 999 O O . ALA A 1 122 ? 25.866 2.512 -19.821 1.00 88.38 122 ALA A O 1
ATOM 1000 N N . SER A 1 123 ? 25.995 0.366 -19.172 1.00 88.25 123 SER A N 1
ATOM 1001 C CA . SER A 1 123 ? 25.019 0.478 -18.079 1.00 88.25 123 SER A CA 1
ATOM 1002 C C . SER A 1 123 ? 25.374 1.541 -17.031 1.00 88.25 123 SER A C 1
ATOM 1004 O O . SER A 1 123 ? 24.487 2.096 -16.396 1.00 88.25 123 SER A O 1
ATOM 1006 N N . SER A 1 124 ? 26.659 1.869 -16.866 1.00 90.94 124 SER A N 1
ATOM 1007 C CA . SER A 1 124 ? 27.133 2.916 -15.949 1.00 90.94 124 SER A CA 1
ATOM 1008 C C . SER A 1 124 ? 26.794 4.344 -16.388 1.00 90.94 124 SER A C 1
ATOM 1010 O O . SER A 1 124 ? 26.972 5.268 -15.602 1.00 90.94 124 SER A O 1
ATOM 1012 N N . LYS A 1 125 ? 26.348 4.533 -17.634 1.00 92.94 125 LYS A N 1
ATOM 1013 C CA . LYS A 1 125 ? 25.961 5.836 -18.194 1.00 92.94 125 LYS A CA 1
ATOM 1014 C C . LYS A 1 125 ? 24.445 6.046 -18.235 1.00 92.94 125 LYS A C 1
ATOM 1016 O O . LYS A 1 125 ? 24.008 7.099 -18.686 1.00 92.94 125 LYS A O 1
ATOM 1021 N N . LEU A 1 126 ? 23.662 5.054 -17.810 1.00 94.06 126 LEU A N 1
ATOM 1022 C CA . LEU A 1 126 ? 22.215 5.195 -17.676 1.00 94.06 126 LEU A CA 1
ATOM 1023 C C . LEU A 1 126 ? 21.900 6.167 -16.538 1.00 94.06 126 LEU A C 1
ATOM 1025 O O . LEU A 1 126 ? 22.627 6.227 -15.543 1.00 94.06 126 LEU A O 1
ATOM 1029 N N . THR A 1 127 ? 20.810 6.913 -16.677 1.00 94.25 127 THR A N 1
ATOM 1030 C CA . THR A 1 127 ? 20.357 7.911 -15.696 1.00 94.25 127 THR A CA 1
ATOM 1031 C C . THR A 1 127 ? 18.858 7.757 -15.442 1.00 94.25 127 THR A C 1
ATOM 1033 O O . THR A 1 127 ? 18.183 7.019 -16.154 1.00 94.25 127 THR A O 1
ATOM 1036 N N . GLY A 1 128 ? 18.339 8.407 -14.395 1.00 95.38 128 GLY A N 1
ATOM 1037 C CA . GLY A 1 128 ? 16.901 8.413 -14.094 1.00 95.38 128 GLY A CA 1
ATOM 1038 C C . GLY A 1 128 ? 16.285 7.010 -14.016 1.00 95.38 128 GLY A C 1
ATOM 1039 O O . GLY A 1 128 ? 16.845 6.113 -13.375 1.00 95.38 128 GLY A O 1
ATOM 1040 N N . ASN A 1 129 ? 15.154 6.827 -14.703 1.00 96.19 129 ASN A N 1
ATOM 1041 C CA . ASN A 1 129 ? 14.411 5.567 -14.740 1.00 96.19 129 ASN A CA 1
ATOM 1042 C C . ASN A 1 129 ? 15.243 4.413 -15.308 1.00 96.19 129 ASN A C 1
ATOM 1044 O O . ASN A 1 129 ? 15.256 3.337 -14.715 1.00 96.19 129 ASN A O 1
ATOM 1048 N N . ALA A 1 130 ? 16.036 4.628 -16.361 1.00 95.19 130 ALA A N 1
ATOM 1049 C CA . ALA A 1 130 ? 16.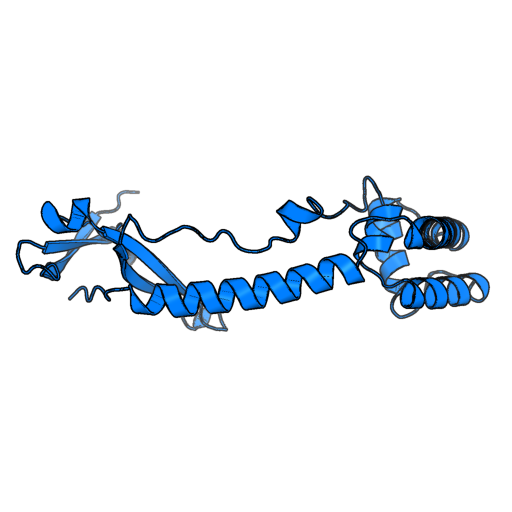869 3.570 -16.934 1.00 95.19 130 ALA A CA 1
ATOM 1050 C C . ALA A 1 130 ? 17.948 3.070 -15.957 1.00 95.19 130 ALA A C 1
ATOM 1052 O O . ALA A 1 130 ? 18.232 1.871 -15.892 1.00 95.19 130 ALA A O 1
ATOM 1053 N N . ALA A 1 131 ? 18.542 3.968 -15.160 1.00 96.31 131 ALA A N 1
ATOM 1054 C CA . ALA A 1 131 ? 19.493 3.580 -14.115 1.00 96.31 131 ALA A CA 1
ATOM 1055 C C . ALA A 1 131 ? 18.814 2.758 -13.013 1.00 96.31 131 ALA A C 1
ATOM 1057 O O . ALA A 1 131 ? 19.372 1.760 -12.542 1.00 96.31 131 ALA A O 1
ATOM 1058 N N . TYR A 1 132 ? 17.606 3.162 -12.620 1.00 97.00 132 TYR A N 1
ATOM 1059 C CA . TYR A 1 132 ? 16.821 2.454 -11.618 1.00 97.00 132 TYR A CA 1
ATOM 1060 C C . TYR A 1 132 ? 16.375 1.072 -12.120 1.00 97.00 132 TYR A C 1
ATOM 1062 O O . TYR A 1 132 ? 16.650 0.068 -11.462 1.00 97.00 132 TYR A O 1
ATOM 1070 N N . ILE A 1 133 ? 15.835 0.984 -13.338 1.00 96.75 133 ILE A N 1
ATOM 1071 C CA . ILE A 1 133 ? 15.490 -0.278 -14.007 1.00 96.75 133 ILE A CA 1
ATOM 1072 C C . ILE A 1 133 ? 16.723 -1.176 -14.129 1.00 96.75 133 ILE A C 1
ATOM 1074 O O . ILE A 1 133 ? 16.644 -2.363 -13.832 1.00 96.75 133 ILE A O 1
ATOM 1078 N N . CYS A 1 134 ? 17.894 -0.637 -14.484 1.00 96.06 134 CYS A N 1
ATOM 1079 C CA . CYS A 1 134 ? 19.136 -1.410 -14.528 1.00 96.06 134 CYS A CA 1
ATOM 1080 C C . CYS A 1 134 ? 19.511 -1.997 -13.155 1.00 96.06 134 CYS A C 1
ATOM 1082 O O . CYS A 1 134 ? 20.006 -3.127 -13.076 1.00 96.06 134 CYS A O 1
ATOM 1084 N N . LYS A 1 135 ? 19.304 -1.248 -12.064 1.00 96.31 135 LYS A N 1
ATOM 1085 C CA . LYS A 1 135 ? 19.552 -1.726 -10.697 1.00 96.31 135 LYS A CA 1
ATOM 1086 C C . LYS A 1 135 ? 18.599 -2.866 -10.331 1.00 96.31 135 LYS A C 1
ATOM 1088 O O . LYS A 1 135 ? 19.066 -3.896 -9.842 1.00 96.31 135 LYS A O 1
ATOM 1093 N N . GLU A 1 136 ? 17.309 -2.713 -10.607 1.00 96.31 136 GLU A N 1
ATOM 1094 C CA . GLU A 1 136 ? 16.307 -3.745 -10.316 1.00 96.31 136 GLU A CA 1
ATOM 1095 C C . GLU A 1 136 ? 16.491 -4.979 -11.203 1.00 96.31 136 GLU A C 1
ATOM 1097 O O . GLU A 1 136 ? 16.500 -6.105 -10.711 1.00 96.31 136 GLU A O 1
ATOM 1102 N N . HIS A 1 137 ? 16.799 -4.792 -12.485 1.00 96.56 137 HIS A N 1
ATOM 1103 C CA . HIS A 1 137 ? 17.129 -5.873 -13.411 1.00 96.56 137 HIS A CA 1
ATOM 1104 C C . HIS A 1 137 ? 18.379 -6.652 -12.963 1.00 96.56 137 HIS A C 1
ATOM 1106 O O . HIS A 1 137 ? 18.416 -7.883 -13.036 1.00 96.56 137 HIS A O 1
ATOM 1112 N N . LYS A 1 138 ? 19.400 -5.970 -12.419 1.00 96.12 138 LYS A N 1
ATOM 1113 C CA . LYS A 1 138 ? 20.551 -6.634 -11.781 1.00 96.12 138 LYS A CA 1
ATOM 1114 C C . LYS A 1 138 ? 20.127 -7.433 -10.553 1.00 96.12 138 LYS A C 1
ATOM 1116 O O . LYS A 1 138 ? 20.643 -8.528 -10.339 1.00 96.12 138 LYS A O 1
ATOM 1121 N N . SER A 1 139 ? 19.244 -6.880 -9.727 1.00 95.00 139 SER A N 1
ATOM 1122 C CA . SER A 1 139 ? 18.758 -7.542 -8.516 1.00 95.00 139 SER A CA 1
ATOM 1123 C C . SER A 1 139 ? 17.974 -8.811 -8.857 1.00 95.00 139 SER A C 1
ATOM 1125 O O . SER A 1 139 ? 18.297 -9.879 -8.336 1.00 95.00 139 SER A O 1
ATOM 1127 N N . ALA A 1 140 ? 17.033 -8.712 -9.794 1.00 95.25 140 ALA A N 1
ATOM 1128 C CA . ALA A 1 140 ? 16.113 -9.779 -10.158 1.00 95.25 140 ALA A CA 1
ATOM 1129 C C . ALA A 1 140 ? 16.724 -10.817 -11.108 1.00 95.25 140 ALA A C 1
ATOM 1131 O O . ALA A 1 140 ? 16.753 -12.007 -10.807 1.00 95.25 140 ALA A O 1
ATOM 1132 N N . LEU A 1 141 ? 17.278 -10.365 -12.236 1.00 94.12 141 LEU A N 1
ATOM 1133 C CA . LEU A 1 141 ? 17.751 -11.227 -13.326 1.00 94.12 141 LEU A CA 1
ATOM 1134 C C . LEU A 1 141 ? 19.274 -11.421 -13.332 1.00 94.12 141 LEU A C 1
ATOM 1136 O O . LEU A 1 141 ? 19.818 -12.093 -14.206 1.00 94.12 141 LEU A O 1
ATOM 1140 N N . LYS A 1 142 ? 19.988 -10.845 -12.354 1.00 94.88 142 LYS A N 1
ATOM 1141 C CA . LYS A 1 142 ? 21.448 -10.981 -12.168 1.00 94.88 142 LYS A CA 1
ATOM 1142 C C . LYS A 1 142 ? 22.284 -10.510 -13.363 1.00 94.88 142 LYS A C 1
ATOM 1144 O O . LYS A 1 142 ? 23.427 -10.927 -13.534 1.00 94.88 142 LYS A O 1
ATOM 1149 N N . THR A 1 143 ? 21.754 -9.589 -14.168 1.00 93.62 143 THR A N 1
ATOM 1150 C CA . THR A 1 143 ? 22.444 -9.039 -15.343 1.00 93.62 143 THR A CA 1
ATOM 1151 C C . THR A 1 143 ? 22.269 -7.526 -15.458 1.00 93.62 143 THR A C 1
ATOM 1153 O O . THR A 1 143 ? 21.227 -6.973 -15.127 1.00 93.62 143 THR A O 1
ATOM 1156 N N . VAL A 1 144 ? 23.316 -6.856 -15.943 1.00 92.94 144 VAL A N 1
ATOM 1157 C CA . VAL A 1 144 ? 23.346 -5.413 -16.264 1.00 92.94 144 VAL A CA 1
ATOM 1158 C C . VAL A 1 144 ? 23.593 -5.166 -17.753 1.00 92.94 144 VAL A C 1
ATOM 1160 O O . VAL A 1 144 ? 23.939 -4.061 -18.159 1.00 92.94 144 VAL A O 1
ATOM 1163 N N . ARG A 1 145 ? 23.505 -6.211 -18.586 1.00 94.50 145 ARG A N 1
ATOM 1164 C CA . ARG A 1 145 ? 23.723 -6.063 -20.028 1.00 94.50 145 ARG A CA 1
ATOM 1165 C C . ARG A 1 145 ? 22.609 -5.199 -20.607 1.00 94.50 145 ARG A C 1
ATOM 1167 O O . ARG A 1 145 ? 21.451 -5.594 -20.536 1.00 94.50 145 ARG A O 1
ATOM 1174 N N . VAL A 1 146 ? 22.980 -4.076 -21.223 1.00 93.94 146 VAL A N 1
ATOM 1175 C CA . VAL A 1 146 ? 22.037 -3.128 -21.842 1.00 93.94 146 VAL A CA 1
ATOM 1176 C C . VAL A 1 146 ? 21.095 -3.836 -22.812 1.00 93.94 146 VAL A C 1
ATOM 1178 O O . VAL A 1 146 ? 19.897 -3.620 -22.740 1.00 93.94 146 VAL A O 1
ATOM 1181 N N . SER A 1 147 ? 21.599 -4.763 -23.632 1.00 94.06 147 SER A N 1
ATOM 1182 C CA . SER A 1 147 ? 20.759 -5.532 -24.560 1.00 94.06 147 SER A CA 1
ATOM 1183 C C . SER A 1 147 ? 19.707 -6.409 -23.872 1.00 94.06 147 SER A C 1
ATOM 1185 O O . SER A 1 147 ? 18.625 -6.595 -24.411 1.00 94.06 147 SER A O 1
ATOM 1187 N N . ALA A 1 148 ? 20.000 -6.945 -22.683 1.00 94.88 148 ALA A N 1
ATOM 1188 C CA . ALA A 1 148 ? 19.037 -7.740 -21.920 1.00 94.88 148 ALA A CA 1
ATOM 1189 C C . ALA A 1 148 ? 17.981 -6.858 -21.234 1.00 94.88 148 ALA A C 1
ATOM 1191 O O . ALA A 1 148 ? 16.816 -7.244 -21.148 1.00 94.88 148 ALA A O 1
ATOM 1192 N N . ILE A 1 149 ? 18.394 -5.672 -20.774 1.00 95.38 149 ILE A N 1
ATOM 1193 C CA . ILE A 1 149 ? 17.489 -4.669 -20.206 1.00 95.38 149 ILE A CA 1
ATOM 1194 C C . ILE A 1 149 ? 16.541 -4.171 -21.300 1.00 95.38 149 ILE A C 1
ATOM 1196 O O . ILE A 1 149 ? 15.332 -4.232 -21.112 1.00 95.38 149 ILE A O 1
ATOM 1200 N N . LEU A 1 150 ? 17.084 -3.782 -22.459 1.00 95.94 150 LEU A N 1
ATOM 1201 C CA . LEU A 1 150 ? 16.327 -3.345 -23.633 1.00 95.94 150 LEU A CA 1
ATOM 1202 C C . LEU A 1 150 ? 15.282 -4.385 -24.044 1.00 95.94 150 LEU A C 1
ATOM 1204 O O . LEU A 1 150 ? 14.103 -4.068 -24.074 1.00 95.94 150 LEU A O 1
ATOM 1208 N N . ALA A 1 151 ? 15.674 -5.654 -24.193 1.00 96.31 151 ALA A N 1
ATOM 1209 C CA . ALA A 1 151 ? 14.734 -6.728 -24.522 1.00 96.31 151 ALA A CA 1
ATOM 1210 C C . ALA A 1 151 ? 13.625 -6.931 -23.468 1.00 96.31 151 ALA A C 1
ATOM 1212 O O . ALA A 1 151 ? 12.595 -7.539 -23.750 1.00 96.31 151 ALA A O 1
ATOM 1213 N N . SER A 1 152 ? 13.831 -6.508 -22.219 1.00 96.62 152 SER A N 1
ATOM 1214 C CA . SER A 1 152 ? 12.792 -6.549 -21.182 1.00 96.62 152 SER A CA 1
ATOM 1215 C C . SER A 1 152 ? 11.857 -5.341 -21.262 1.00 96.62 152 SER A C 1
ATOM 1217 O O . SER A 1 152 ? 10.659 -5.509 -21.043 1.00 96.62 152 SER A O 1
ATOM 1219 N N . VAL A 1 153 ? 12.389 -4.168 -21.618 1.00 96.94 153 VAL A N 1
ATOM 1220 C CA . VAL A 1 153 ? 11.624 -2.933 -21.850 1.00 96.94 153 VAL A CA 1
ATOM 1221 C C . VAL A 1 153 ? 10.772 -3.049 -23.116 1.00 96.94 153 VAL A C 1
ATOM 1223 O O . VAL A 1 153 ? 9.569 -2.843 -23.034 1.00 96.94 153 VAL A O 1
ATOM 1226 N N . GLU A 1 154 ? 11.334 -3.508 -24.236 1.00 97.56 154 GLU A N 1
ATOM 1227 C CA . GLU A 1 154 ? 10.606 -3.758 -25.496 1.00 97.56 154 GLU A CA 1
ATOM 1228 C C . GLU A 1 154 ? 9.427 -4.727 -25.289 1.00 97.56 154 GLU A C 1
ATOM 1230 O O . GLU A 1 154 ? 8.321 -4.519 -25.794 1.00 97.56 154 GLU A O 1
ATOM 1235 N N . ARG A 1 155 ? 9.640 -5.787 -24.492 1.00 97.19 155 ARG A N 1
ATOM 1236 C CA . ARG A 1 155 ? 8.573 -6.728 -24.112 1.00 97.19 155 ARG A CA 1
ATOM 1237 C C . ARG A 1 155 ? 7.493 -6.069 -23.259 1.00 97.19 155 ARG A C 1
ATOM 1239 O O . ARG A 1 155 ? 6.326 -6.406 -23.423 1.00 97.19 155 ARG A O 1
ATOM 1246 N N . ALA A 1 156 ? 7.872 -5.173 -22.349 1.00 97.31 156 ALA A N 1
ATOM 1247 C CA . ALA A 1 156 ? 6.922 -4.440 -21.518 1.00 97.31 156 ALA A CA 1
ATOM 1248 C C . ALA A 1 156 ? 6.084 -3.467 -22.355 1.00 97.31 156 ALA A C 1
ATOM 1250 O O . ALA A 1 156 ? 4.866 -3.492 -22.232 1.00 97.31 156 ALA A O 1
ATOM 1251 N N . LEU A 1 157 ? 6.713 -2.696 -23.247 1.00 97.69 157 LEU A N 1
ATOM 1252 C CA . LEU A 1 157 ? 6.036 -1.787 -24.177 1.00 97.69 157 LEU A CA 1
ATOM 1253 C C . LEU A 1 157 ? 5.067 -2.538 -25.094 1.00 97.69 157 LEU A C 1
ATOM 1255 O O . LEU A 1 157 ? 3.901 -2.179 -25.192 1.00 97.69 157 LEU A O 1
ATOM 1259 N N . SER A 1 158 ? 5.508 -3.657 -25.676 1.00 97.19 158 SER A N 1
ATOM 1260 C CA . SER A 1 158 ? 4.657 -4.475 -26.552 1.00 97.19 158 SER A CA 1
ATOM 1261 C C . SER A 1 158 ? 3.416 -5.028 -25.840 1.00 97.19 158 SER A C 1
ATOM 1263 O O . SER A 1 158 ? 2.376 -5.202 -26.467 1.00 97.19 158 SER A O 1
ATOM 1265 N N . ALA A 1 159 ? 3.522 -5.334 -24.543 1.00 96.69 159 ALA A N 1
ATOM 1266 C CA . ALA A 1 159 ? 2.422 -5.873 -23.746 1.00 96.69 159 ALA A CA 1
ATOM 1267 C C . ALA A 1 159 ? 1.573 -4.787 -23.056 1.00 96.69 159 ALA A C 1
ATOM 1269 O O . ALA A 1 159 ? 0.482 -5.097 -22.579 1.00 96.69 159 ALA A O 1
ATOM 1270 N N . TYR A 1 160 ? 2.048 -3.539 -22.990 1.00 96.81 160 TYR A N 1
ATOM 1271 C CA . TYR A 1 160 ? 1.446 -2.459 -22.201 1.00 96.81 160 TYR A CA 1
ATOM 1272 C C . TYR A 1 160 ? -0.035 -2.196 -22.528 1.00 96.81 160 TYR A C 1
ATOM 1274 O O . TYR A 1 160 ? -0.830 -2.128 -21.585 1.00 96.81 160 TYR A O 1
ATOM 1282 N N . PRO A 1 161 ? -0.451 -2.107 -23.812 1.00 93.94 161 PRO A N 1
ATOM 1283 C CA . PRO A 1 161 ? -1.830 -1.756 -24.163 1.00 93.94 161 PRO A CA 1
ATOM 1284 C C . PRO A 1 161 ? -2.866 -2.795 -23.717 1.00 93.94 161 PRO A C 1
ATOM 1286 O O . PRO A 1 161 ? -4.013 -2.452 -23.438 1.00 93.94 161 PRO A O 1
ATOM 1289 N N . GLU A 1 162 ? -2.467 -4.066 -23.647 1.00 94.31 162 GLU A N 1
ATOM 1290 C CA . GLU A 1 162 ? -3.344 -5.184 -23.275 1.00 94.31 162 GLU A CA 1
ATOM 1291 C C . GLU A 1 162 ? -3.224 -5.563 -21.789 1.00 94.31 162 GLU A C 1
ATOM 1293 O O . GLU A 1 162 ? -3.987 -6.393 -21.289 1.00 94.31 162 GLU A O 1
ATOM 1298 N N . TYR A 1 163 ? -2.277 -4.967 -21.060 1.00 94.62 163 TYR A N 1
ATOM 1299 C CA . TYR A 1 163 ? -2.006 -5.330 -19.677 1.00 94.62 163 TYR A CA 1
ATOM 1300 C C . TYR A 1 163 ? -3.037 -4.727 -18.718 1.00 94.62 163 TYR A C 1
ATOM 1302 O O . TYR A 1 163 ? -3.126 -3.510 -18.539 1.00 94.62 163 TYR A O 1
ATOM 1310 N N . VAL A 1 164 ? -3.782 -5.596 -18.035 1.00 93.81 164 VAL A N 1
ATOM 1311 C CA . VAL A 1 164 ? -4.760 -5.201 -17.014 1.00 93.81 164 VAL A CA 1
ATOM 1312 C C . VAL A 1 164 ? -4.059 -4.937 -15.681 1.00 93.81 164 VAL A C 1
ATOM 1314 O O . VAL A 1 164 ? -3.347 -5.792 -15.154 1.00 93.81 164 VAL A O 1
ATOM 1317 N N . GLY A 1 165 ? -4.290 -3.756 -15.112 1.00 93.50 165 GLY A N 1
ATOM 1318 C CA . GLY A 1 165 ? -3.649 -3.301 -13.883 1.00 93.50 165 GLY A CA 1
ATOM 1319 C C . GLY A 1 165 ? -2.264 -2.711 -14.129 1.00 93.50 165 GLY A C 1
ATOM 1320 O O . GLY A 1 165 ? -1.350 -2.973 -13.349 1.00 93.50 165 GLY A O 1
ATOM 1321 N N . ASN A 1 166 ? -2.088 -1.945 -15.209 1.00 95.88 166 ASN A N 1
ATOM 1322 C CA . ASN A 1 166 ? -0.877 -1.147 -15.419 1.00 95.88 166 ASN A CA 1
ATOM 1323 C C . ASN A 1 166 ? -0.761 -0.005 -14.386 1.00 95.88 166 ASN A C 1
ATOM 1325 O O . ASN A 1 166 ? -1.690 0.242 -13.610 1.00 95.88 166 ASN A O 1
ATOM 1329 N N . LYS A 1 167 ? 0.383 0.696 -14.358 1.00 95.44 167 LYS A N 1
ATOM 1330 C CA . LYS A 1 167 ? 0.650 1.768 -13.380 1.00 95.44 167 LYS A CA 1
ATOM 1331 C C . LYS A 1 167 ? -0.489 2.783 -13.287 1.00 95.44 167 LYS A C 1
ATOM 1333 O O . LYS A 1 167 ? -0.959 3.057 -12.187 1.00 95.44 167 LYS A O 1
ATOM 1338 N N . GLN A 1 168 ? -0.947 3.312 -14.421 1.00 95.06 168 GLN A N 1
ATOM 1339 C CA . GLN A 1 168 ? -1.977 4.354 -14.452 1.00 95.06 168 GLN A CA 1
ATOM 1340 C C . GLN A 1 168 ? -3.313 3.844 -13.901 1.00 95.06 168 GLN A C 1
ATOM 1342 O O . GLN A 1 168 ? -3.935 4.503 -13.072 1.00 95.06 168 GLN A O 1
ATOM 1347 N N . GLN A 1 169 ? -3.723 2.640 -14.302 1.00 95.06 169 GLN A N 1
ATOM 1348 C CA . GLN A 1 169 ? -4.946 2.001 -13.815 1.00 95.06 169 GLN A CA 1
ATOM 1349 C C . GLN A 1 169 ? -4.901 1.728 -12.305 1.00 95.06 169 GLN A C 1
ATOM 1351 O O . GLN A 1 169 ? -5.885 1.957 -11.603 1.00 95.06 169 GLN A O 1
ATOM 1356 N N . ARG A 1 170 ? -3.756 1.260 -11.790 1.00 95.25 170 ARG A N 1
ATOM 1357 C CA . ARG A 1 170 ? -3.550 1.032 -10.351 1.00 95.25 170 ARG A CA 1
ATOM 1358 C C . ARG A 1 170 ? -3.501 2.337 -9.561 1.00 95.25 170 ARG A C 1
ATOM 1360 O O . ARG A 1 170 ? -4.041 2.402 -8.465 1.00 95.25 170 ARG A O 1
ATOM 1367 N N . GLU A 1 171 ? -2.859 3.378 -10.086 1.00 95.12 171 GLU A N 1
ATOM 1368 C CA . GLU A 1 171 ? -2.842 4.712 -9.465 1.00 95.12 171 GLU A CA 1
ATOM 1369 C C . GLU A 1 171 ? -4.235 5.329 -9.373 1.00 95.12 171 GLU A C 1
ATOM 1371 O O . GLU A 1 171 ? -4.558 5.941 -8.359 1.00 95.12 171 GLU A O 1
ATOM 1376 N N . GLU A 1 172 ? -5.068 5.148 -10.395 1.00 95.38 172 GLU A N 1
ATOM 1377 C CA . GLU A 1 172 ? -6.444 5.638 -10.383 1.00 95.38 172 GLU A CA 1
ATOM 1378 C C . GLU A 1 172 ? -7.267 4.973 -9.273 1.00 95.38 172 GLU A C 1
ATOM 1380 O O . GLU A 1 172 ? -7.890 5.664 -8.468 1.00 95.38 172 GLU A O 1
ATOM 1385 N N . VAL A 1 173 ? -7.198 3.642 -9.154 1.00 95.06 173 VAL A N 1
ATOM 1386 C CA . VAL A 1 173 ? -7.896 2.927 -8.072 1.00 95.06 173 VAL A CA 1
ATOM 1387 C C . VAL A 1 173 ? -7.334 3.305 -6.703 1.00 95.06 173 VAL A C 1
ATOM 1389 O O . VAL A 1 173 ? -8.118 3.514 -5.786 1.00 95.06 173 VAL A O 1
ATOM 1392 N N . ARG A 1 174 ? -6.013 3.483 -6.558 1.00 94.38 174 ARG A N 1
ATOM 1393 C CA . ARG A 1 174 ? -5.412 3.945 -5.294 1.00 94.38 174 ARG A CA 1
ATOM 1394 C C . ARG A 1 174 ? -5.934 5.308 -4.856 1.00 94.38 174 ARG A C 1
ATOM 1396 O O . ARG A 1 174 ? -6.211 5.488 -3.678 1.00 94.38 174 ARG A O 1
ATOM 1403 N N . LYS A 1 175 ? -6.099 6.255 -5.783 1.00 95.69 175 LYS A N 1
ATOM 1404 C CA . LYS A 1 175 ? -6.684 7.570 -5.469 1.00 95.69 175 LYS A CA 1
ATOM 1405 C C . LYS A 1 175 ? -8.141 7.443 -5.033 1.00 95.69 175 LYS A C 1
ATOM 1407 O O . LYS A 1 175 ? -8.552 8.100 -4.084 1.00 95.69 175 LYS A O 1
ATOM 1412 N N . GLN A 1 176 ? -8.916 6.597 -5.710 1.00 95.25 176 GLN A N 1
ATOM 1413 C CA . GLN A 1 176 ? -10.312 6.342 -5.343 1.00 95.25 176 GLN A CA 1
ATOM 1414 C C . GLN A 1 176 ? -10.423 5.657 -3.972 1.00 95.25 176 GLN A C 1
ATOM 1416 O O . GLN A 1 176 ? -11.262 6.047 -3.167 1.00 95.25 176 GLN A O 1
ATOM 1421 N N . GLU A 1 177 ? -9.560 4.679 -3.695 1.00 95.06 177 GLU A N 1
ATOM 1422 C CA . GLU A 1 177 ? -9.437 3.989 -2.406 1.00 95.06 177 GLU A CA 1
ATOM 1423 C C . GLU A 1 177 ? -9.027 4.953 -1.289 1.00 95.06 177 GLU A C 1
ATOM 1425 O O . GLU A 1 177 ? -9.640 4.930 -0.228 1.00 95.06 177 GLU A O 1
ATOM 1430 N N . GLU A 1 178 ? -8.070 5.854 -1.526 1.00 94.69 178 GLU A N 1
ATOM 1431 C CA . GLU A 1 178 ? -7.657 6.872 -0.552 1.00 94.69 178 GLU A CA 1
ATOM 1432 C C . GLU A 1 178 ? -8.813 7.810 -0.176 1.00 94.69 178 GLU A C 1
ATOM 1434 O O . GLU A 1 178 ? -9.074 8.022 1.009 1.00 94.69 178 GLU A O 1
ATOM 1439 N N . VAL A 1 179 ? -9.547 8.321 -1.171 1.00 95.81 179 VAL A N 1
ATOM 1440 C CA . VAL A 1 179 ? -10.716 9.186 -0.942 1.00 95.81 179 VAL A CA 1
ATOM 1441 C C . VAL A 1 179 ? -11.825 8.423 -0.216 1.00 95.81 179 VAL A C 1
ATOM 1443 O O . VAL A 1 179 ? -12.330 8.897 0.798 1.00 95.81 179 VAL A O 1
ATOM 1446 N N . ALA A 1 180 ? -12.163 7.213 -0.669 1.00 95.62 180 ALA A N 1
ATOM 1447 C CA . ALA A 1 180 ? -13.211 6.406 -0.048 1.00 95.62 180 ALA A CA 1
ATOM 1448 C C . ALA A 1 180 ? -12.863 6.004 1.395 1.00 95.62 180 ALA A C 1
ATOM 1450 O O . ALA A 1 180 ? -13.734 5.998 2.267 1.00 95.62 180 ALA A O 1
ATOM 1451 N N . HIS A 1 181 ? -11.595 5.691 1.675 1.00 94.00 181 HIS A N 1
ATOM 1452 C CA . HIS A 1 181 ? -11.131 5.434 3.035 1.00 94.00 181 HIS A CA 1
ATOM 1453 C C . HIS A 1 181 ? -11.200 6.677 3.917 1.00 94.00 181 HIS A C 1
ATOM 1455 O O . HIS A 1 181 ? -11.580 6.551 5.084 1.00 94.00 181 HIS A O 1
ATOM 1461 N N . ALA A 1 182 ? -10.842 7.850 3.386 1.00 94.38 182 ALA A N 1
ATOM 1462 C CA . ALA A 1 182 ? -10.964 9.110 4.107 1.00 94.38 182 ALA A CA 1
ATOM 1463 C C . ALA A 1 182 ? -12.429 9.378 4.478 1.00 94.38 182 ALA A C 1
ATOM 1465 O O . ALA A 1 182 ? -12.724 9.536 5.661 1.00 94.38 182 ALA A O 1
ATOM 1466 N N . ASP A 1 183 ? -13.347 9.295 3.513 1.00 94.94 183 ASP A N 1
ATOM 1467 C CA . ASP A 1 183 ? -14.786 9.485 3.731 1.00 94.94 183 ASP A CA 1
ATOM 1468 C C . ASP A 1 183 ? -15.345 8.487 4.761 1.00 94.94 183 ASP A C 1
ATOM 1470 O O . ASP A 1 183 ? -16.046 8.862 5.707 1.00 94.94 183 ASP A O 1
ATOM 1474 N N . TYR A 1 184 ? -14.988 7.204 4.629 1.00 95.25 184 TYR A N 1
ATOM 1475 C CA . TYR A 1 184 ? -15.379 6.162 5.579 1.00 95.25 184 TYR A CA 1
ATOM 1476 C C . TYR A 1 184 ? -14.860 6.448 6.992 1.00 95.25 184 TYR A C 1
ATOM 1478 O O . TYR A 1 184 ? -15.582 6.247 7.972 1.00 95.25 184 TYR A O 1
ATOM 1486 N N . TYR A 1 185 ? -13.611 6.900 7.120 1.00 92.38 185 TYR A N 1
ATOM 1487 C CA . TYR A 1 185 ? -13.011 7.197 8.414 1.00 92.38 185 TYR A CA 1
ATOM 1488 C C . TYR A 1 185 ? -13.613 8.456 9.045 1.00 92.38 185 TYR A C 1
ATOM 1490 O O . TYR A 1 185 ? -13.909 8.450 10.241 1.00 92.38 185 TYR A O 1
ATOM 1498 N N . GLU A 1 186 ? -13.848 9.507 8.259 1.00 93.75 186 GLU A N 1
ATOM 1499 C CA . GLU A 1 186 ? -14.531 10.723 8.706 1.00 93.75 186 GLU A CA 1
ATOM 1500 C C . GLU A 1 186 ? -15.940 10.426 9.219 1.00 93.75 186 GLU A C 1
ATOM 1502 O O . GLU A 1 186 ? -16.339 10.944 10.265 1.00 93.75 186 GLU A O 1
ATOM 1507 N N . GLU A 1 187 ? -16.685 9.558 8.532 1.00 94.19 187 GLU A N 1
ATOM 1508 C CA . GLU A 1 187 ? -17.993 9.117 9.005 1.00 94.19 187 GLU A CA 1
ATOM 1509 C C . GLU A 1 187 ? -17.863 8.273 10.275 1.00 94.19 187 GLU A C 1
ATOM 1511 O O . GLU A 1 187 ? -18.507 8.570 11.280 1.00 94.19 187 GLU A O 1
ATOM 1516 N N . LYS A 1 188 ? -16.959 7.289 10.288 1.00 93.62 188 LYS A N 1
ATOM 1517 C CA . LYS A 1 188 ? -16.722 6.405 11.438 1.00 93.62 188 LYS A CA 1
ATOM 1518 C C . LYS A 1 188 ? -16.401 7.177 12.711 1.00 93.62 188 LYS A C 1
ATOM 1520 O O . LYS A 1 188 ? -16.901 6.825 13.779 1.00 93.62 188 LYS A O 1
ATO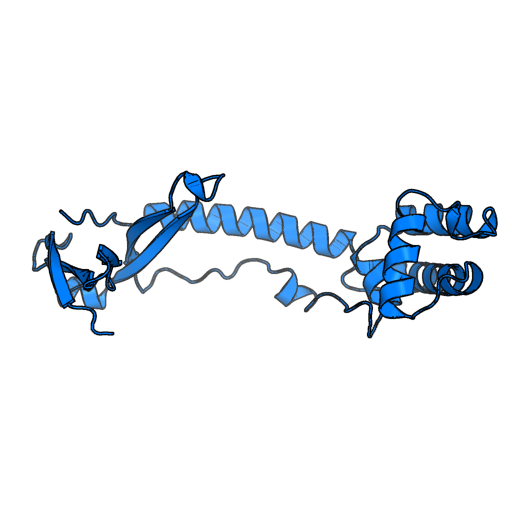M 1525 N N . VAL A 1 189 ? -15.606 8.244 12.611 1.00 91.75 189 VAL A N 1
ATOM 1526 C CA . VAL A 1 189 ? -15.244 9.105 13.746 1.00 91.75 189 VAL A CA 1
ATOM 1527 C C . VAL A 1 189 ? -16.475 9.723 14.417 1.00 91.75 189 VAL A C 1
ATOM 1529 O O . VAL A 1 189 ? -16.477 9.857 15.639 1.00 91.75 189 VAL A O 1
ATOM 1532 N N . LYS A 1 190 ? -17.549 10.024 13.676 1.00 93.38 190 LYS A N 1
ATOM 1533 C CA . LYS A 1 190 ? -18.796 10.581 14.242 1.00 93.38 190 LYS A CA 1
ATOM 1534 C C . LYS A 1 190 ? -19.534 9.590 15.146 1.00 93.38 190 LYS A C 1
ATOM 1536 O O . LYS A 1 190 ? -20.275 10.012 16.029 1.00 93.38 190 LYS A O 1
ATOM 1541 N N . HIS A 1 191 ? -19.316 8.289 14.947 1.00 92.44 191 HIS A N 1
ATOM 1542 C CA . HIS A 1 191 ? -19.920 7.210 15.740 1.00 92.44 191 HIS A CA 1
ATOM 1543 C C . HIS A 1 191 ? -19.029 6.749 16.899 1.00 92.44 191 HIS A C 1
ATOM 1545 O O . HIS A 1 191 ? -19.436 5.894 17.688 1.00 92.44 191 HIS A O 1
ATOM 1551 N N . ARG A 1 192 ? -17.814 7.297 17.021 1.00 92.69 192 ARG A N 1
ATOM 1552 C CA . ARG A 1 192 ? -16.890 6.964 18.108 1.00 92.69 192 ARG A CA 1
ATOM 1553 C C . ARG A 1 192 ? -17.248 7.707 19.386 1.00 92.69 192 ARG A C 1
ATOM 1555 O O . ARG A 1 192 ? -17.505 8.908 19.383 1.00 92.69 192 ARG A O 1
ATOM 1562 N N . ILE A 1 193 ? -17.147 7.003 20.509 1.00 92.25 193 ILE A N 1
ATOM 1563 C CA . ILE A 1 193 ? -17.228 7.597 21.845 1.00 92.25 193 ILE A CA 1
ATOM 1564 C C . ILE A 1 193 ? -15.857 7.468 22.501 1.00 92.25 193 ILE A C 1
ATOM 1566 O O . ILE A 1 193 ? -15.377 6.356 22.714 1.00 92.25 193 ILE A O 1
ATOM 1570 N N . ALA A 1 194 ? -15.216 8.595 22.809 1.00 92.12 194 ALA A N 1
ATOM 1571 C CA . ALA A 1 194 ? -13.900 8.605 23.442 1.00 92.12 194 ALA A CA 1
ATOM 1572 C C . ALA A 1 194 ? -13.951 7.993 24.849 1.00 92.12 194 ALA A C 1
ATOM 1574 O O . ALA A 1 194 ? -14.805 8.355 25.662 1.00 92.12 194 ALA A O 1
ATOM 1575 N N . ILE A 1 195 ? -13.011 7.096 25.143 1.00 91.00 195 ILE A N 1
ATOM 1576 C CA . ILE A 1 195 ? -12.819 6.516 26.470 1.00 91.00 195 ILE A CA 1
ATOM 1577 C C . ILE A 1 195 ? -11.743 7.346 27.171 1.00 91.00 195 ILE A C 1
ATOM 1579 O O . ILE A 1 195 ? -10.599 7.400 26.726 1.00 91.00 195 ILE A O 1
ATOM 1583 N N . ARG A 1 196 ? -12.113 8.007 28.270 1.00 87.62 196 ARG A N 1
ATOM 1584 C CA . ARG A 1 196 ? -11.169 8.722 29.137 1.00 87.62 196 ARG A CA 1
ATOM 1585 C C . ARG A 1 196 ? -10.903 7.869 30.360 1.00 87.62 196 ARG A C 1
ATOM 1587 O O . ARG A 1 196 ? -11.780 7.763 31.212 1.00 87.62 196 ARG A O 1
ATOM 1594 N N . LEU A 1 197 ? -9.757 7.203 30.364 1.00 82.50 197 LEU A N 1
ATOM 1595 C CA . LEU A 1 197 ? -9.284 6.399 31.484 1.00 82.50 197 LEU A CA 1
ATOM 1596 C C . LEU A 1 197 ? -8.515 7.330 32.425 1.00 82.50 197 LEU A C 1
ATOM 1598 O O . LEU A 1 197 ? -7.506 7.900 32.012 1.00 82.50 197 LEU A O 1
ATOM 1602 N N . ASP A 1 198 ? -9.046 7.503 33.637 1.00 69.88 198 ASP A N 1
ATOM 1603 C CA . ASP A 1 198 ? -8.439 8.287 34.721 1.00 69.88 198 ASP A CA 1
ATOM 1604 C C . ASP A 1 198 ? -7.716 7.371 35.728 1.00 69.88 198 ASP A C 1
ATOM 1606 O O . ASP A 1 198 ? -8.070 6.165 35.825 1.00 69.88 198 ASP A O 1
#